Protein AF-A0A369RUJ6-F1 (afdb_monomer)

Radius of gyration: 35.35 Å; Cα contacts (8 Å, |Δi|>4): 398; chains: 1; bounding box: 87×37×102 Å

Nearest PDB structures (foldseek):
  2wno-assembly1_A  TM=9.031E-01  e=2.347E-10  Homo sapiens
  9en2-assembly1_A  TM=8.931E-01  e=3.200E-09  Homo sapiens
  7m0r-assembly1_F  TM=8.899E-01  e=3.309E-07  Mus musculus
  2qqm-assembly1_A  TM=6.186E-01  e=2.301E-08  Homo sapiens
  4lot-assembly1_A  TM=6.108E-01  e=9.612E-07  Homo sapiens

Structure (mmCIF, N/CA/C/O backbone):
data_AF-A0A369RUJ6-F1
#
_entry.id   AF-A0A369RUJ6-F1
#
loop_
_atom_site.group_PDB
_atom_site.id
_atom_site.type_symbol
_atom_site.label_atom_id
_atom_site.label_alt_id
_atom_site.label_comp_id
_atom_site.label_asym_id
_atom_site.label_entity_id
_atom_site.label_seq_id
_atom_site.pdbx_PDB_ins_code
_atom_site.Cartn_x
_atom_site.Cartn_y
_atom_site.Cartn_z
_atom_site.occupancy
_atom_site.B_iso_or_equiv
_atom_site.auth_seq_id
_atom_site.auth_comp_id
_atom_site.auth_asym_id
_atom_site.auth_atom_id
_atom_site.pdbx_PDB_model_num
ATOM 1 N N . MET A 1 1 ? 38.886 -12.230 -31.675 1.00 43.56 1 MET A N 1
ATOM 2 C CA . MET A 1 1 ? 39.402 -12.050 -33.054 1.00 43.56 1 MET A CA 1
ATOM 3 C C . MET A 1 1 ? 38.255 -11.792 -34.044 1.00 43.56 1 MET A C 1
ATOM 5 O O . MET A 1 1 ? 38.038 -12.599 -34.934 1.00 43.56 1 MET A O 1
ATOM 9 N N . THR A 1 2 ? 37.490 -10.699 -33.913 1.00 44.03 2 THR A N 1
ATOM 10 C CA . THR A 1 2 ? 36.297 -10.465 -34.773 1.00 44.03 2 THR A CA 1
ATOM 11 C C . THR A 1 2 ? 35.999 -8.991 -35.085 1.00 44.03 2 THR A C 1
ATOM 13 O O . THR A 1 2 ? 34.892 -8.656 -35.487 1.00 44.03 2 THR A O 1
ATOM 16 N N . THR A 1 3 ? 36.984 -8.098 -34.977 1.00 37.62 3 THR A N 1
ATOM 17 C CA . THR A 1 3 ? 36.860 -6.693 -35.423 1.00 37.62 3 THR A CA 1
ATOM 18 C C . THR A 1 3 ? 37.818 -6.333 -36.563 1.00 37.62 3 THR A C 1
ATOM 20 O O . THR A 1 3 ? 37.558 -5.385 -37.295 1.00 37.62 3 THR A O 1
ATOM 23 N N . LEU A 1 4 ? 38.859 -7.141 -36.807 1.00 33.03 4 LEU A N 1
ATOM 24 C CA . LEU A 1 4 ? 39.827 -6.911 -37.890 1.00 33.03 4 LEU A CA 1
ATOM 25 C C . LEU A 1 4 ? 39.341 -7.397 -39.274 1.00 33.03 4 LEU A C 1
ATOM 27 O O . LEU A 1 4 ? 39.702 -6.813 -40.292 1.00 33.03 4 LEU A O 1
ATOM 31 N N . ASN A 1 5 ? 38.458 -8.404 -39.329 1.00 38.78 5 ASN A N 1
ATOM 32 C CA . ASN A 1 5 ? 37.961 -8.955 -40.602 1.00 38.78 5 ASN A CA 1
ATOM 33 C C . ASN A 1 5 ? 36.877 -8.100 -41.275 1.00 38.78 5 ASN A C 1
ATOM 35 O O . ASN A 1 5 ? 36.688 -8.198 -42.483 1.00 38.78 5 ASN A O 1
ATOM 39 N N . VAL A 1 6 ? 36.185 -7.231 -40.531 1.00 42.22 6 VAL A N 1
ATOM 40 C CA . VAL A 1 6 ? 35.141 -6.363 -41.108 1.00 42.22 6 VAL A CA 1
ATOM 41 C C . VAL A 1 6 ? 35.761 -5.147 -41.800 1.00 42.22 6 VAL A C 1
ATOM 43 O O . VAL A 1 6 ? 35.300 -4.760 -42.869 1.00 42.22 6 VAL A O 1
ATOM 46 N N . ILE A 1 7 ? 36.862 -4.617 -41.256 1.00 41.25 7 ILE A N 1
ATOM 47 C CA . ILE A 1 7 ? 37.598 -3.483 -41.838 1.00 41.25 7 ILE A CA 1
ATOM 48 C C . ILE A 1 7 ? 38.316 -3.908 -43.132 1.00 41.25 7 ILE A C 1
ATOM 50 O O . ILE A 1 7 ? 38.371 -3.145 -44.096 1.00 41.25 7 ILE A O 1
ATOM 54 N N . CYS A 1 8 ? 38.789 -5.157 -43.200 1.00 38.16 8 CYS A N 1
ATOM 55 C CA . CYS A 1 8 ? 39.475 -5.688 -44.378 1.00 38.16 8 CYS A CA 1
ATOM 56 C C . CYS A 1 8 ? 38.532 -5.840 -45.589 1.00 38.16 8 CYS A C 1
ATOM 58 O O . CYS A 1 8 ? 38.883 -5.440 -46.696 1.00 38.16 8 CYS A O 1
ATOM 60 N N . VAL A 1 9 ? 37.291 -6.303 -45.385 1.00 45.78 9 VAL A N 1
ATOM 61 C CA . VAL A 1 9 ? 36.304 -6.443 -46.475 1.00 45.78 9 VAL A CA 1
ATOM 62 C C . VAL A 1 9 ? 35.803 -5.080 -46.965 1.00 45.78 9 VAL A C 1
ATOM 64 O O . VAL A 1 9 ? 35.612 -4.897 -48.168 1.00 45.78 9 VAL A O 1
ATOM 67 N N . THR A 1 10 ? 35.656 -4.090 -46.076 1.00 48.03 10 THR A N 1
ATOM 68 C CA . THR A 1 10 ? 35.306 -2.717 -46.478 1.00 48.03 10 THR A CA 1
ATOM 69 C C . THR A 1 10 ? 36.442 -2.007 -47.218 1.00 48.03 10 THR A C 1
ATOM 71 O O . THR A 1 10 ? 36.167 -1.301 -48.184 1.00 48.03 10 THR A O 1
ATOM 74 N N . CYS A 1 11 ? 37.709 -2.239 -46.851 1.00 42.75 11 CYS A N 1
ATOM 75 C CA . CYS A 1 11 ? 38.861 -1.678 -47.569 1.00 42.75 11 CYS A CA 1
ATOM 76 C C . CYS A 1 11 ? 39.107 -2.355 -48.928 1.00 42.75 11 CYS A C 1
ATOM 78 O O . CYS A 1 11 ? 39.420 -1.668 -49.896 1.00 42.75 11 CYS A O 1
ATOM 80 N N . ILE A 1 12 ? 38.903 -3.673 -49.048 1.00 46.84 12 ILE A N 1
ATOM 81 C CA . ILE A 1 12 ? 39.026 -4.389 -50.332 1.00 46.84 12 ILE A CA 1
ATOM 82 C C . ILE A 1 12 ? 37.934 -3.938 -51.315 1.00 46.84 12 ILE A C 1
ATOM 84 O O . ILE A 1 12 ? 38.210 -3.777 -52.501 1.00 46.84 12 ILE A O 1
ATOM 88 N N . LEU A 1 13 ? 36.719 -3.652 -50.836 1.00 47.06 13 LEU A N 1
ATOM 89 C CA . LEU A 1 13 ? 35.653 -3.086 -51.671 1.00 47.06 13 LEU A CA 1
ATOM 90 C C . LEU A 1 13 ? 35.935 -1.635 -52.096 1.00 47.06 13 LEU A C 1
ATOM 92 O O . LEU A 1 13 ? 35.552 -1.259 -53.198 1.00 47.06 13 LEU A O 1
ATOM 96 N N . LEU A 1 14 ? 36.638 -0.839 -51.284 1.00 45.91 14 LEU A N 1
ATOM 97 C CA . LEU A 1 14 ? 37.046 0.528 -51.642 1.00 45.91 14 LEU A CA 1
ATOM 98 C C . LEU A 1 14 ? 38.175 0.551 -52.692 1.00 45.91 14 LEU A C 1
ATOM 100 O O . LEU A 1 14 ? 38.102 1.330 -53.639 1.00 45.91 14 LEU A O 1
ATOM 104 N N . ILE A 1 15 ? 39.147 -0.367 -52.610 1.00 47.19 15 ILE A N 1
ATOM 105 C CA . ILE A 1 15 ? 40.256 -0.475 -53.583 1.00 47.19 15 ILE A CA 1
ATOM 106 C C . ILE A 1 15 ? 39.770 -0.968 -54.962 1.00 47.19 15 ILE A C 1
ATOM 108 O O . ILE A 1 15 ? 40.318 -0.588 -55.998 1.00 47.19 15 ILE A O 1
ATOM 112 N N . GLN A 1 16 ? 38.707 -1.778 -55.008 1.00 44.59 16 GLN A N 1
ATOM 113 C CA . GLN A 1 16 ? 38.099 -2.213 -56.272 1.00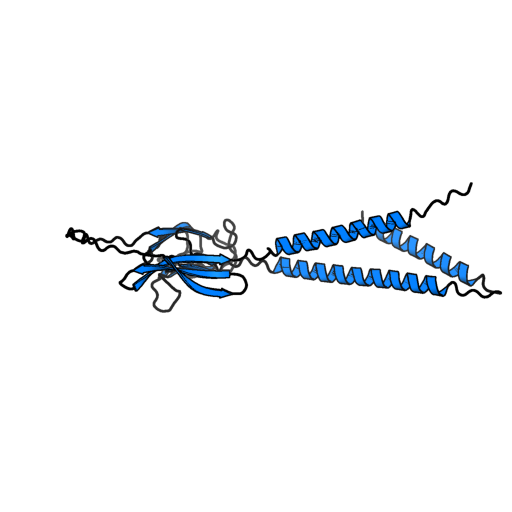 44.59 16 GLN A CA 1
ATOM 114 C C . GLN A 1 16 ? 37.277 -1.097 -56.946 1.00 44.59 16 GLN A C 1
ATOM 116 O O . GLN A 1 16 ? 37.170 -1.075 -58.170 1.00 44.59 16 GLN A O 1
ATOM 121 N N . VAL A 1 17 ? 36.742 -0.137 -56.182 1.00 47.38 17 VAL A N 1
ATOM 122 C CA . VAL A 1 17 ? 35.933 0.978 -56.713 1.00 47.38 17 VAL A CA 1
ATOM 123 C C . VAL A 1 17 ? 36.803 2.079 -57.333 1.00 47.38 17 VAL A C 1
ATOM 125 O O . VAL A 1 17 ? 36.435 2.617 -58.378 1.00 47.38 17 VAL A O 1
ATOM 128 N N . GLU A 1 18 ? 37.989 2.363 -56.786 1.00 44.53 18 GLU A N 1
ATOM 129 C CA . GLU A 1 18 ? 38.919 3.334 -57.390 1.00 44.53 18 GLU A CA 1
ATOM 130 C C . GLU A 1 18 ? 39.475 2.859 -58.740 1.00 44.53 18 GLU A C 1
ATOM 132 O O . GLU A 1 18 ? 39.541 3.641 -59.691 1.00 44.53 18 GLU A O 1
ATOM 137 N N . ARG A 1 19 ? 39.789 1.562 -58.880 1.00 43.78 19 ARG A N 1
ATOM 138 C CA . ARG A 1 19 ? 40.266 1.005 -60.159 1.00 43.78 19 ARG A CA 1
ATOM 139 C C . ARG A 1 19 ? 39.196 1.011 -61.253 1.00 43.78 19 ARG A C 1
ATOM 141 O O . ARG A 1 19 ? 39.540 1.220 -62.413 1.00 43.78 19 ARG A O 1
ATOM 148 N N . MET A 1 20 ? 37.916 0.840 -60.913 1.00 42.47 20 MET A N 1
ATOM 149 C CA . MET A 1 20 ? 36.834 0.891 -61.908 1.00 42.47 20 MET A CA 1
ATOM 150 C C . MET A 1 20 ? 36.496 2.320 -62.357 1.00 42.47 20 MET A C 1
ATOM 152 O O . MET A 1 20 ? 36.133 2.500 -63.514 1.00 42.47 20 MET A O 1
ATOM 156 N N . CYS A 1 21 ? 36.668 3.329 -61.492 1.00 41.09 21 CYS A N 1
ATOM 157 C CA . CYS A 1 21 ? 36.502 4.742 -61.860 1.00 41.09 21 CYS A CA 1
ATOM 158 C C . CYS A 1 21 ? 37.689 5.288 -62.679 1.00 41.09 21 CYS A C 1
ATOM 160 O O . CYS A 1 21 ? 37.493 6.099 -63.585 1.00 41.09 21 CYS A O 1
ATOM 162 N N . TYR A 1 22 ? 38.915 4.831 -62.395 1.00 40.50 22 TYR A N 1
ATOM 163 C CA . TYR A 1 22 ? 40.122 5.279 -63.101 1.00 40.50 22 TYR A CA 1
ATOM 164 C C . TYR A 1 22 ? 40.212 4.726 -64.533 1.00 40.50 22 TYR A C 1
ATOM 166 O O . TYR A 1 22 ? 40.549 5.462 -65.458 1.00 40.50 22 TYR A O 1
ATOM 174 N N . ILE A 1 23 ? 39.827 3.461 -64.749 1.00 41.06 23 ILE A N 1
ATOM 175 C CA . ILE A 1 23 ? 39.827 2.833 -66.086 1.00 41.06 23 ILE A CA 1
ATOM 176 C C . ILE A 1 23 ? 38.767 3.460 -67.015 1.00 41.06 23 ILE A C 1
ATOM 178 O O . ILE A 1 23 ? 38.942 3.472 -68.230 1.00 41.06 23 ILE A O 1
ATOM 182 N N . SER A 1 24 ? 37.700 4.052 -66.471 1.00 42.94 24 SER A N 1
ATOM 183 C CA . SER A 1 24 ? 36.698 4.781 -67.263 1.00 42.94 24 SER A CA 1
ATOM 184 C C . SER A 1 24 ? 37.115 6.196 -67.688 1.00 42.94 24 SER A C 1
ATOM 186 O O . SER A 1 24 ? 36.466 6.766 -68.560 1.00 42.94 24 SER A O 1
ATOM 188 N N . ALA A 1 25 ? 38.177 6.770 -67.109 1.00 43.66 25 ALA A N 1
ATOM 189 C CA . ALA A 1 25 ? 38.631 8.126 -67.437 1.00 43.66 25 ALA A CA 1
ATOM 190 C C . ALA A 1 25 ? 39.638 8.171 -68.604 1.00 43.66 25 ALA A C 1
ATOM 192 O O . ALA A 1 25 ? 39.726 9.182 -69.293 1.00 43.66 25 ALA A O 1
ATOM 193 N N . THR A 1 26 ? 40.375 7.086 -68.864 1.00 44.38 26 THR A N 1
ATOM 194 C CA . THR A 1 26 ? 41.401 7.027 -69.925 1.00 44.38 26 THR A CA 1
ATOM 195 C C . THR A 1 26 ? 40.871 6.593 -71.294 1.00 44.38 26 THR A C 1
ATOM 197 O O . THR A 1 26 ? 41.588 6.707 -72.283 1.00 44.38 26 THR A O 1
ATOM 200 N N . TYR A 1 27 ? 39.610 6.157 -71.391 1.00 38.78 27 TYR A N 1
ATOM 201 C CA . TYR A 1 27 ? 38.975 5.731 -72.647 1.00 38.78 27 TYR A CA 1
ATOM 202 C C . TYR A 1 27 ? 38.020 6.791 -73.225 1.00 38.78 27 TYR A C 1
ATOM 204 O O . TYR A 1 27 ? 36.964 6.470 -73.764 1.00 38.78 27 TYR A O 1
ATOM 212 N N . ILE A 1 28 ? 38.351 8.078 -73.082 1.00 46.91 28 ILE A N 1
ATOM 213 C CA . ILE A 1 28 ? 37.571 9.177 -73.669 1.00 46.91 28 ILE A CA 1
ATOM 214 C C . ILE A 1 28 ? 38.514 10.101 -74.435 1.00 46.91 28 ILE A C 1
ATOM 216 O O . ILE A 1 28 ? 38.901 11.167 -73.967 1.00 46.91 28 ILE A O 1
ATOM 220 N N . GLN A 1 29 ? 38.855 9.687 -75.653 1.00 43.91 29 GLN A N 1
ATOM 221 C CA . GLN A 1 29 ? 39.317 10.611 -76.691 1.00 43.91 29 GLN A CA 1
ATOM 222 C C . GLN A 1 29 ? 38.480 10.551 -77.976 1.00 43.91 29 GLN A C 1
ATOM 224 O O . GLN A 1 29 ? 38.852 11.130 -78.989 1.00 43.91 29 GLN A O 1
ATOM 229 N N . GLY A 1 30 ? 37.291 9.946 -77.937 1.00 43.19 30 GLY A N 1
ATOM 230 C CA . GLY A 1 30 ? 36.340 10.093 -79.035 1.00 43.19 30 GLY A CA 1
ATOM 231 C C . GLY A 1 30 ? 35.055 9.307 -78.827 1.00 43.19 30 GLY A C 1
ATOM 232 O O . GLY A 1 30 ? 35.080 8.084 -78.853 1.00 43.19 30 GLY A O 1
ATOM 233 N N . GLY A 1 31 ? 33.928 10.007 -78.673 1.00 41.03 31 GLY A N 1
ATOM 234 C CA . GLY A 1 31 ? 32.608 9.427 -78.945 1.00 41.03 31 GLY A CA 1
ATOM 235 C C . GLY A 1 31 ? 31.584 9.461 -77.806 1.00 41.03 31 GLY A C 1
ATOM 236 O O . GLY A 1 31 ? 31.643 8.691 -76.856 1.00 41.03 31 GLY A O 1
ATOM 237 N N . LEU A 1 32 ? 30.611 10.352 -77.992 1.00 45.19 32 LEU A N 1
ATOM 238 C CA . LEU A 1 32 ? 29.281 10.513 -77.386 1.00 45.19 32 LEU A CA 1
ATOM 239 C C . LEU A 1 32 ? 28.583 9.230 -76.844 1.00 45.19 32 LEU A C 1
ATOM 241 O O . LEU A 1 32 ? 28.278 8.343 -77.632 1.00 45.19 32 LEU A O 1
ATOM 245 N N . PHE A 1 33 ? 28.181 9.192 -75.557 1.00 40.78 33 PHE A N 1
ATOM 246 C CA . PHE A 1 33 ? 27.053 8.371 -75.046 1.00 40.78 33 PHE A CA 1
ATOM 247 C C . PHE A 1 33 ? 26.437 8.947 -73.739 1.00 40.78 33 PHE A C 1
ATOM 249 O O . PHE A 1 33 ? 27.183 9.347 -72.845 1.00 40.78 33 PHE A O 1
ATOM 256 N N . PRO A 1 34 ? 25.095 8.937 -73.553 1.00 42.75 34 PRO A N 1
ATOM 257 C CA . PRO A 1 34 ? 24.406 9.452 -72.357 1.00 42.75 34 PRO A CA 1
ATOM 258 C C . PRO A 1 34 ? 24.194 8.403 -71.236 1.00 42.75 34 PRO A C 1
ATOM 260 O O . PRO A 1 34 ? 23.288 8.532 -70.417 1.00 42.75 34 PRO A O 1
ATOM 263 N N . SER A 1 35 ? 24.995 7.336 -71.171 1.00 47.62 35 SER A N 1
ATOM 264 C CA . SER A 1 35 ? 24.748 6.166 -70.305 1.00 47.62 35 SER A CA 1
ATOM 265 C C . SER A 1 35 ? 25.406 6.207 -68.912 1.00 47.62 35 SER A C 1
ATOM 267 O O . SER A 1 35 ? 25.105 5.352 -68.078 1.00 47.62 35 SER A O 1
ATOM 269 N N . PHE A 1 36 ? 26.248 7.202 -68.606 1.00 44.22 36 PHE A N 1
ATOM 270 C CA . PHE A 1 36 ? 26.989 7.275 -67.331 1.00 44.22 36 PHE A CA 1
ATOM 271 C C . PHE A 1 36 ? 26.310 8.098 -66.218 1.00 44.22 36 PHE A C 1
ATOM 273 O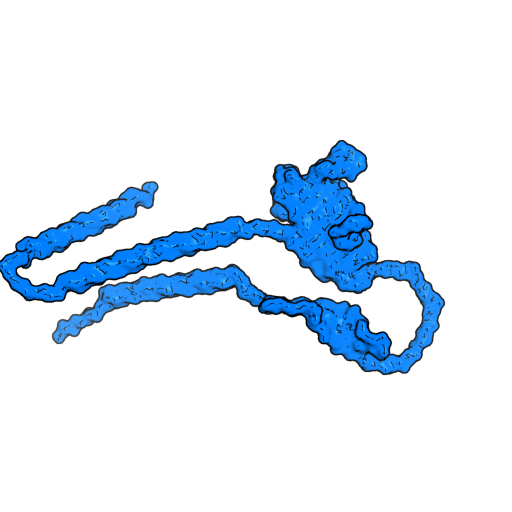 O . PHE A 1 36 ? 26.585 7.880 -65.039 1.00 44.22 36 PHE A O 1
ATOM 280 N N . THR A 1 37 ? 25.360 8.982 -66.534 1.00 48.25 37 THR A N 1
ATOM 281 C CA . THR A 1 37 ? 24.600 9.756 -65.526 1.00 48.25 37 THR A CA 1
ATOM 282 C C . THR A 1 37 ? 23.654 8.883 -64.694 1.00 48.25 37 THR A C 1
ATOM 284 O O . THR A 1 37 ? 23.430 9.153 -63.514 1.00 48.25 37 THR A O 1
ATOM 287 N N . LEU A 1 38 ? 23.163 7.775 -65.259 1.00 45.91 38 LEU A N 1
ATOM 288 C CA . LEU A 1 38 ? 22.311 6.809 -64.559 1.00 45.91 38 LEU A CA 1
ATOM 289 C C . LEU A 1 38 ? 23.070 5.983 -63.507 1.00 45.91 38 LEU A C 1
ATOM 291 O O . LEU A 1 38 ? 22.472 5.601 -62.503 1.00 45.91 38 LEU A O 1
ATOM 295 N N . SER A 1 39 ? 24.371 5.722 -63.683 1.00 56.88 39 SER A N 1
ATOM 296 C CA . SER A 1 39 ? 25.131 4.893 -62.734 1.00 56.88 39 SER A CA 1
ATOM 297 C C . SER A 1 39 ? 25.441 5.651 -61.438 1.00 56.88 39 SER A C 1
ATOM 299 O O . SER A 1 39 ? 25.198 5.132 -60.347 1.00 56.88 39 SER A O 1
ATOM 301 N N . CYS A 1 40 ? 25.873 6.911 -61.540 1.00 44.94 40 CYS A N 1
ATOM 302 C CA . CYS A 1 40 ? 26.194 7.753 -60.388 1.00 44.94 40 CYS A CA 1
ATOM 303 C C . CYS A 1 40 ? 24.935 8.116 -59.580 1.00 44.94 40 CYS A C 1
ATOM 305 O O . CYS A 1 40 ? 24.919 7.998 -58.354 1.00 44.94 40 CYS A O 1
ATOM 307 N N . GLN A 1 41 ? 23.830 8.442 -60.258 1.00 53.88 41 GLN A N 1
ATOM 308 C CA . GLN A 1 41 ? 22.561 8.767 -59.603 1.00 53.88 41 GLN A CA 1
ATOM 309 C C . GLN A 1 41 ? 21.943 7.556 -58.885 1.00 53.88 41 GLN A C 1
ATOM 311 O O . GLN A 1 41 ? 21.391 7.696 -57.793 1.00 53.88 41 GLN A O 1
ATOM 316 N N . VAL A 1 42 ? 22.098 6.343 -59.429 1.00 55.31 42 VAL A N 1
ATOM 317 C CA . VAL A 1 42 ? 21.675 5.103 -58.757 1.00 55.31 42 VAL A CA 1
ATOM 318 C C . VAL A 1 42 ? 22.548 4.801 -57.537 1.00 55.31 42 VAL A C 1
ATOM 320 O O . VAL A 1 42 ? 22.012 4.429 -56.493 1.00 55.31 42 VAL A O 1
ATOM 323 N N . ILE A 1 43 ? 23.865 5.004 -57.613 1.00 58.03 43 ILE A N 1
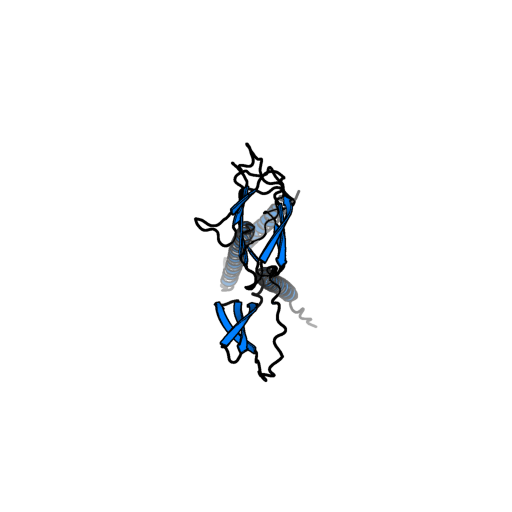ATOM 324 C CA . ILE A 1 43 ? 24.776 4.799 -56.476 1.00 58.03 43 ILE A CA 1
ATOM 325 C C . ILE A 1 43 ? 24.480 5.805 -55.355 1.00 58.03 43 ILE A C 1
ATOM 327 O O . ILE A 1 43 ? 24.333 5.395 -54.205 1.00 58.03 43 ILE A O 1
ATOM 331 N N . ILE A 1 44 ? 24.275 7.087 -55.674 1.00 56.38 44 ILE A N 1
ATOM 332 C CA . ILE A 1 44 ? 23.877 8.119 -54.702 1.00 56.38 44 ILE A CA 1
ATOM 333 C C . ILE A 1 44 ? 22.538 7.755 -54.043 1.00 56.38 44 ILE A C 1
ATOM 335 O O . ILE A 1 44 ? 22.421 7.811 -52.820 1.00 56.38 44 ILE A O 1
ATOM 339 N N . MET A 1 45 ? 21.551 7.278 -54.807 1.00 53.84 45 MET A N 1
ATOM 340 C CA . MET A 1 45 ? 20.265 6.824 -54.257 1.00 53.84 45 MET A CA 1
ATOM 341 C C . MET A 1 45 ? 20.403 5.592 -53.348 1.00 53.84 45 MET A C 1
ATOM 343 O O . MET A 1 45 ? 19.706 5.482 -52.337 1.00 53.84 45 MET A O 1
ATOM 347 N N . LEU A 1 46 ? 21.313 4.664 -53.658 1.00 57.34 46 LEU A N 1
ATOM 348 C CA . LEU A 1 46 ? 21.595 3.493 -52.822 1.00 57.34 46 LEU A CA 1
ATOM 349 C C . LEU A 1 46 ? 22.356 3.860 -51.536 1.00 57.34 46 LEU A C 1
ATOM 351 O O . LEU A 1 46 ? 22.056 3.299 -50.479 1.00 57.34 46 LEU A O 1
ATOM 355 N N . LEU A 1 47 ? 23.271 4.831 -51.601 1.00 58.91 47 LEU A N 1
ATOM 356 C CA . LEU A 1 47 ? 24.011 5.360 -50.452 1.00 58.91 47 LEU A CA 1
ATOM 357 C C . LEU A 1 47 ? 23.104 6.188 -49.524 1.00 58.91 47 LEU A C 1
ATOM 359 O O . LEU A 1 47 ? 23.080 5.941 -48.317 1.00 58.91 47 LEU A O 1
ATOM 363 N N . LEU A 1 48 ? 22.261 7.076 -50.065 1.00 54.81 48 LEU A N 1
ATOM 364 C CA . LEU A 1 48 ? 21.256 7.830 -49.295 1.00 54.81 48 LEU A CA 1
ATOM 365 C C . LEU A 1 48 ? 20.241 6.896 -48.607 1.00 54.81 48 LEU A C 1
ATOM 367 O O . LEU A 1 48 ? 19.846 7.130 -47.462 1.00 54.81 48 LEU A O 1
ATOM 371 N N . LYS A 1 49 ? 19.877 5.782 -49.258 1.00 49.28 49 LYS A N 1
ATOM 372 C CA . LYS A 1 49 ? 19.012 4.725 -48.700 1.00 49.28 49 LYS A CA 1
ATOM 373 C C . LYS A 1 49 ? 19.683 3.888 -47.601 1.00 49.28 49 LYS A C 1
ATOM 375 O O . LYS A 1 49 ? 18.981 3.330 -46.761 1.00 49.28 49 LYS A O 1
ATOM 380 N N . GLN A 1 50 ? 21.011 3.769 -47.590 1.00 51.06 50 GLN A N 1
ATOM 381 C CA . GLN A 1 50 ? 21.777 3.140 -46.501 1.00 51.06 50 GLN A CA 1
ATOM 382 C C . GLN A 1 50 ? 21.898 4.078 -45.287 1.00 51.06 50 GLN A C 1
ATOM 384 O O . GLN A 1 50 ? 21.682 3.656 -44.150 1.00 51.06 50 GLN A O 1
ATOM 389 N N . ILE A 1 51 ? 22.134 5.372 -45.522 1.00 56.69 51 ILE A N 1
ATOM 390 C CA . ILE A 1 51 ? 22.243 6.395 -44.469 1.00 56.69 51 ILE A CA 1
ATOM 391 C C . ILE A 1 51 ? 20.905 6.591 -43.733 1.00 56.69 51 ILE A C 1
ATOM 393 O O . ILE A 1 51 ? 20.889 6.720 -42.506 1.00 56.69 51 ILE A O 1
ATOM 397 N N . SER A 1 52 ? 19.769 6.554 -44.445 1.00 58.00 52 SER A N 1
ATOM 398 C CA . SER A 1 52 ? 18.440 6.648 -43.819 1.00 58.00 52 SER A CA 1
ATOM 399 C C . SER A 1 52 ? 18.128 5.447 -42.921 1.00 58.00 52 SER A C 1
ATOM 401 O O . SER A 1 52 ? 17.573 5.618 -41.836 1.00 58.00 52 SER A O 1
ATOM 403 N N . LYS A 1 53 ? 18.560 4.240 -43.309 1.00 56.09 53 LYS A N 1
ATOM 404 C CA . LYS A 1 53 ? 18.411 3.026 -42.495 1.00 56.09 53 LYS A CA 1
ATOM 405 C C . LYS A 1 53 ? 19.222 3.086 -41.198 1.00 56.09 53 LYS A C 1
ATOM 407 O O . LYS A 1 53 ? 18.684 2.711 -40.161 1.00 56.09 53 LYS A O 1
ATOM 412 N N . MET A 1 54 ? 20.458 3.600 -41.216 1.00 58.38 54 MET A N 1
ATOM 413 C CA . MET A 1 54 ? 21.267 3.739 -39.991 1.00 58.38 54 MET A CA 1
ATOM 414 C C . MET A 1 54 ? 20.652 4.713 -38.977 1.00 58.38 54 MET A C 1
ATOM 416 O O . MET A 1 54 ? 20.619 4.413 -37.784 1.00 58.38 54 MET A O 1
ATOM 420 N N . LYS A 1 55 ? 20.107 5.850 -39.437 1.00 65.94 55 LYS A N 1
ATOM 421 C CA . LYS A 1 55 ? 19.419 6.818 -38.563 1.00 65.94 55 LYS A CA 1
ATOM 422 C C . LYS A 1 55 ? 18.146 6.230 -37.946 1.00 65.94 55 LYS A C 1
ATOM 424 O O . LYS A 1 55 ? 17.906 6.430 -36.760 1.00 65.94 55 LYS A O 1
ATOM 429 N N . VAL A 1 56 ? 17.365 5.466 -38.716 1.00 63.62 56 VAL A N 1
ATOM 430 C CA . VAL A 1 56 ? 16.156 4.783 -38.217 1.00 63.62 56 VAL A CA 1
ATOM 431 C C . VAL A 1 56 ? 16.513 3.709 -37.188 1.00 63.62 56 VAL A C 1
ATOM 433 O O . VAL A 1 56 ? 15.891 3.665 -36.131 1.00 63.62 56 VAL A O 1
ATOM 436 N N . VAL A 1 57 ? 17.544 2.894 -37.435 1.00 67.75 57 VAL A N 1
ATOM 437 C CA . VAL A 1 57 ? 18.003 1.88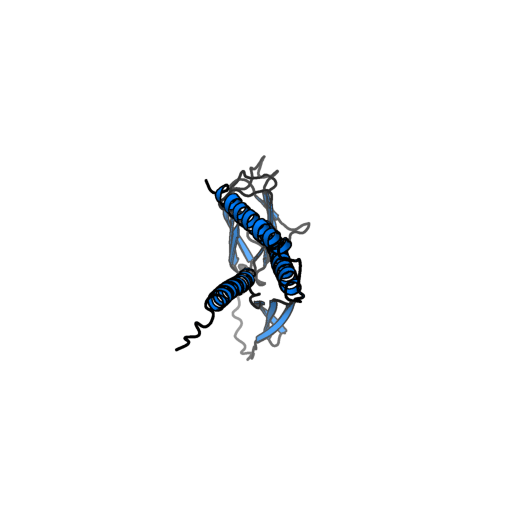5 -36.465 1.00 67.75 57 VAL A CA 1
ATOM 438 C C . VAL A 1 57 ? 18.447 2.549 -35.162 1.00 67.75 57 VAL A C 1
ATOM 440 O O . VAL A 1 57 ? 17.978 2.140 -34.105 1.00 67.75 57 VAL A O 1
ATOM 443 N N . LEU A 1 58 ? 19.246 3.620 -35.213 1.00 75.31 58 LEU A N 1
ATOM 444 C CA . LEU A 1 58 ? 19.669 4.356 -34.017 1.00 75.31 58 LEU A CA 1
ATOM 445 C C . LEU A 1 58 ? 18.482 4.972 -33.257 1.00 75.31 58 LEU A C 1
ATOM 447 O O . LEU A 1 58 ? 18.395 4.817 -32.043 1.00 75.31 58 LEU A O 1
ATOM 451 N N . LEU A 1 59 ? 17.539 5.612 -33.954 1.00 71.69 59 LEU A N 1
ATOM 452 C CA . LEU A 1 59 ? 16.335 6.188 -33.340 1.00 71.69 59 LEU A CA 1
ATOM 453 C C . LEU A 1 59 ? 15.449 5.115 -32.694 1.00 71.69 59 LEU A C 1
ATOM 455 O O . LEU A 1 59 ? 14.961 5.315 -31.584 1.00 71.69 59 LEU A O 1
ATOM 459 N N . THR A 1 60 ? 15.283 3.957 -33.339 1.00 65.12 60 THR A N 1
ATOM 460 C CA . THR A 1 60 ? 14.551 2.829 -32.745 1.00 65.12 60 THR A CA 1
ATOM 461 C C . THR A 1 60 ? 15.291 2.247 -31.543 1.00 65.12 60 THR A C 1
ATOM 463 O O . THR A 1 60 ? 14.656 1.993 -30.527 1.00 65.12 60 THR A O 1
ATOM 466 N N . LEU A 1 61 ? 16.622 2.114 -31.592 1.00 69.69 61 LEU A N 1
ATOM 467 C CA . LEU A 1 61 ? 17.424 1.644 -30.460 1.00 69.69 61 LEU A CA 1
ATOM 468 C C . LEU A 1 61 ? 17.306 2.594 -29.262 1.00 69.69 61 LEU A C 1
ATOM 470 O O . LEU A 1 61 ? 17.078 2.141 -28.147 1.00 69.69 61 LEU A O 1
ATOM 474 N N . LEU A 1 62 ? 17.396 3.907 -29.492 1.00 73.38 62 LEU A N 1
ATOM 475 C CA . LEU A 1 62 ? 17.227 4.933 -28.459 1.00 73.38 62 LEU A CA 1
ATOM 476 C C . LEU A 1 62 ? 15.800 4.932 -27.886 1.00 73.38 62 LEU A C 1
ATOM 478 O O . LEU A 1 62 ? 15.623 5.083 -26.676 1.00 73.38 62 LEU A O 1
ATOM 482 N N . PHE A 1 63 ? 14.784 4.689 -28.718 1.00 71.19 63 PHE A N 1
ATOM 483 C CA . PHE A 1 63 ? 13.396 4.503 -28.284 1.00 71.19 63 PHE A CA 1
ATOM 484 C C . PHE A 1 63 ? 13.213 3.232 -27.429 1.00 71.19 63 PHE A C 1
ATOM 486 O O . PHE A 1 63 ? 12.572 3.265 -26.383 1.00 71.19 63 PHE A O 1
ATOM 493 N N . PHE A 1 64 ? 13.836 2.112 -27.803 1.00 63.88 64 PHE A N 1
ATOM 494 C CA . PHE A 1 64 ? 13.805 0.884 -27.001 1.00 63.88 64 PHE A CA 1
ATOM 495 C C . PHE A 1 64 ? 14.598 1.016 -25.693 1.00 63.88 64 PHE A C 1
ATOM 497 O O . PHE A 1 64 ? 14.139 0.533 -24.659 1.00 63.88 64 PHE A O 1
ATOM 504 N N . ILE A 1 65 ? 15.741 1.710 -25.701 1.00 65.00 65 ILE A N 1
ATOM 505 C CA . ILE A 1 65 ? 16.541 1.999 -24.501 1.00 65.00 65 ILE A CA 1
ATOM 506 C C . ILE A 1 65 ? 15.756 2.896 -23.534 1.00 65.00 65 ILE A C 1
ATOM 508 O O . ILE A 1 65 ? 15.746 2.628 -22.337 1.00 65.00 65 ILE A O 1
ATOM 512 N N . THR A 1 66 ? 15.043 3.911 -24.030 1.00 61.97 66 THR A N 1
ATOM 513 C CA . THR A 1 66 ? 14.189 4.779 -23.192 1.00 61.97 66 THR A CA 1
ATOM 514 C C . THR A 1 66 ? 12.963 4.050 -22.628 1.00 61.97 66 THR A C 1
ATOM 516 O O . THR A 1 66 ? 12.571 4.293 -21.487 1.00 61.97 66 THR A O 1
ATOM 519 N N . ILE A 1 67 ? 12.377 3.097 -23.357 1.00 62.16 67 ILE A N 1
ATOM 520 C CA . ILE A 1 67 ? 11.306 2.237 -22.820 1.00 62.16 67 ILE A CA 1
ATOM 521 C C . ILE A 1 67 ? 11.850 1.248 -21.775 1.00 62.16 67 ILE A C 1
ATOM 523 O O . ILE A 1 67 ? 11.221 1.030 -20.742 1.00 62.16 67 ILE A O 1
ATOM 527 N N . ALA A 1 68 ? 13.031 0.668 -21.998 1.00 58.19 68 ALA A N 1
ATOM 528 C CA . ALA A 1 68 ? 13.643 -0.270 -21.057 1.00 58.19 68 ALA A CA 1
ATOM 529 C C . ALA A 1 68 ? 14.040 0.395 -19.726 1.00 58.19 68 ALA A C 1
ATOM 531 O O . ALA A 1 68 ? 13.915 -0.225 -18.670 1.00 58.19 68 ALA A O 1
ATOM 532 N N . THR A 1 69 ? 14.463 1.662 -19.745 1.00 53.47 69 THR A N 1
ATOM 533 C CA . THR A 1 69 ? 14.834 2.409 -18.529 1.00 53.47 69 THR A CA 1
ATOM 534 C C . THR A 1 69 ? 13.638 2.966 -17.752 1.00 53.47 69 THR A C 1
ATOM 536 O O . THR A 1 69 ? 13.802 3.366 -16.602 1.00 53.47 69 THR A O 1
ATOM 539 N N . THR A 1 70 ? 12.427 2.959 -18.321 1.00 48.41 70 THR A N 1
ATOM 540 C CA . THR A 1 70 ? 11.215 3.509 -17.680 1.00 48.41 70 THR A CA 1
ATOM 541 C C . THR A 1 70 ? 10.368 2.475 -16.937 1.00 48.41 70 THR A C 1
ATOM 543 O O . THR A 1 70 ? 9.344 2.827 -16.347 1.00 48.41 70 THR A O 1
ATOM 546 N N . VAL A 1 71 ? 10.811 1.214 -16.848 1.00 48.94 71 VAL A N 1
ATOM 547 C CA . VAL A 1 71 ? 10.164 0.194 -16.002 1.00 48.94 71 VAL A CA 1
ATOM 548 C C . VAL A 1 71 ? 10.603 0.359 -14.540 1.00 48.94 71 VAL A C 1
ATOM 550 O O . VAL A 1 71 ? 11.169 -0.534 -13.912 1.00 48.94 71 VAL A O 1
ATOM 553 N N . GLN A 1 72 ? 10.334 1.528 -13.963 1.00 48.06 72 GLN A N 1
ATOM 554 C CA . GLN A 1 72 ? 10.316 1.681 -12.514 1.00 48.06 72 GLN A CA 1
ATOM 555 C C . GLN A 1 72 ? 9.129 0.854 -12.007 1.00 48.06 72 GLN A C 1
ATOM 557 O O . GLN A 1 72 ? 7.988 1.102 -12.403 1.00 48.06 72 GLN A O 1
ATOM 562 N N . ALA A 1 73 ? 9.371 -0.132 -11.139 1.00 55.88 73 ALA A N 1
ATOM 563 C CA . ALA A 1 73 ? 8.303 -0.871 -10.472 1.00 55.88 73 ALA A CA 1
ATOM 564 C C . ALA A 1 73 ? 7.452 0.104 -9.637 1.00 55.88 73 ALA A C 1
ATOM 566 O O . ALA A 1 73 ? 7.766 0.400 -8.484 1.00 55.88 73 ALA A O 1
ATOM 567 N N . SER A 1 74 ? 6.393 0.648 -10.238 1.00 68.69 74 SER A N 1
ATOM 568 C CA . SER A 1 74 ? 5.421 1.481 -9.542 1.00 68.69 74 SER A CA 1
ATOM 569 C C . SER A 1 74 ? 4.723 0.611 -8.504 1.00 68.69 74 SER A C 1
ATOM 571 O O . SER A 1 74 ? 4.009 -0.332 -8.835 1.00 68.69 74 SER A O 1
ATOM 573 N N . CYS A 1 75 ? 4.963 0.902 -7.230 1.00 83.88 75 CYS A N 1
ATOM 574 C CA . CYS A 1 75 ? 4.361 0.189 -6.106 1.00 83.88 75 CYS A CA 1
ATOM 575 C C . CYS A 1 75 ? 3.085 0.861 -5.585 1.00 83.88 75 CYS A C 1
ATOM 577 O O . CYS A 1 75 ? 2.549 0.461 -4.552 1.00 83.88 75 CYS A O 1
ATOM 579 N N . ASN A 1 76 ? 2.596 1.878 -6.298 1.00 92.06 76 ASN A N 1
ATOM 580 C CA . ASN A 1 76 ? 1.322 2.512 -6.008 1.00 92.06 76 ASN A CA 1
ATOM 581 C C . ASN A 1 76 ? 0.205 1.681 -6.636 1.00 92.06 76 ASN A C 1
ATOM 583 O O . ASN A 1 76 ? -0.017 1.744 -7.844 1.00 92.06 76 ASN A O 1
ATOM 587 N N . ILE A 1 77 ? -0.491 0.891 -5.821 1.00 90.56 77 ILE A N 1
ATOM 588 C CA . ILE A 1 77 ? -1.524 -0.031 -6.294 1.00 90.56 77 ILE A CA 1
ATOM 589 C C . ILE A 1 77 ? -2.849 0.182 -5.567 1.00 90.56 77 ILE A C 1
ATOM 591 O O . ILE A 1 77 ? -2.902 0.508 -4.379 1.00 90.56 77 ILE A O 1
ATOM 595 N N . THR A 1 78 ? -3.941 -0.034 -6.300 1.00 93.38 78 THR A N 1
ATOM 596 C CA . THR A 1 78 ? -5.300 -0.027 -5.753 1.00 93.38 78 THR A CA 1
ATOM 597 C C . THR A 1 78 ? -5.893 -1.427 -5.848 1.00 93.38 78 THR A C 1
ATOM 599 O O . THR A 1 78 ? -6.000 -1.995 -6.932 1.00 93.38 78 THR A O 1
ATOM 602 N N . LEU A 1 79 ? -6.286 -1.978 -4.707 1.00 93.12 79 LEU A N 1
ATOM 603 C CA . LEU A 1 79 ? -6.808 -3.327 -4.540 1.00 93.12 79 LEU A CA 1
ATOM 604 C C . LEU A 1 79 ? -8.305 -3.239 -4.240 1.00 93.12 79 LEU A C 1
ATOM 606 O O . LEU A 1 79 ? -8.705 -2.584 -3.280 1.00 93.12 79 LEU A O 1
ATOM 610 N N . THR A 1 80 ? -9.139 -3.865 -5.073 1.00 93.19 80 THR A N 1
ATOM 611 C CA . THR A 1 80 ? -10.610 -3.760 -4.955 1.00 93.19 80 THR A CA 1
ATOM 612 C C . THR A 1 80 ? -11.332 -5.076 -4.681 1.00 93.19 80 THR A C 1
ATOM 614 O O . THR A 1 80 ? -12.519 -5.090 -4.353 1.00 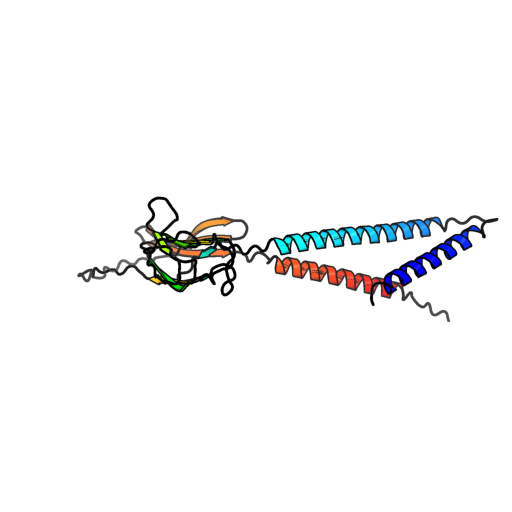93.19 80 THR A O 1
ATOM 617 N N . SER A 1 81 ? -10.610 -6.191 -4.776 1.00 89.38 81 SER A N 1
ATOM 618 C CA . SER A 1 81 ? -11.114 -7.527 -4.468 1.00 89.38 81 SER A CA 1
ATOM 619 C C . SER A 1 81 ? -11.328 -7.712 -2.963 1.00 89.38 81 SER A C 1
ATOM 621 O O . SER A 1 81 ? -10.632 -7.097 -2.158 1.00 89.38 81 SER A O 1
ATOM 623 N N . ARG A 1 82 ? -12.258 -8.597 -2.574 1.00 89.00 82 ARG A N 1
ATOM 624 C CA . ARG A 1 82 ? -12.537 -8.963 -1.165 1.00 89.00 82 ARG A CA 1
ATOM 625 C C . ARG A 1 82 ? -11.379 -9.680 -0.462 1.00 89.00 82 ARG A C 1
ATOM 627 O O . ARG A 1 82 ? -11.353 -9.775 0.756 1.00 89.00 82 ARG A O 1
ATOM 634 N N . SER A 1 83 ? -10.422 -10.178 -1.222 1.00 94.69 83 SER A N 1
ATOM 635 C CA . SER A 1 83 ? -9.161 -10.693 -0.714 1.00 94.69 83 SER A CA 1
ATOM 636 C C . SER A 1 83 ? -8.067 -10.419 -1.731 1.00 94.69 83 SER A C 1
ATOM 638 O O . SER A 1 83 ? -8.341 -10.171 -2.911 1.00 94.69 83 SER A O 1
ATOM 640 N N . GLY A 1 84 ? -6.824 -10.436 -1.274 1.00 94.50 84 GLY A N 1
ATOM 641 C CA . GLY A 1 84 ? -5.677 -10.228 -2.139 1.00 94.50 84 GLY A CA 1
ATOM 642 C C . GLY A 1 84 ? -4.374 -10.164 -1.366 1.00 94.50 84 GLY A C 1
ATOM 643 O O . GLY A 1 84 ? -4.327 -10.350 -0.152 1.00 94.50 84 GLY A O 1
ATOM 644 N N . SER A 1 85 ? -3.298 -9.886 -2.093 1.00 96.50 85 SER A N 1
ATOM 645 C CA . SER A 1 85 ? -1.959 -9.781 -1.523 1.00 96.50 85 SER A CA 1
ATOM 646 C C . SER A 1 85 ? -1.169 -8.672 -2.198 1.00 96.50 85 SER A C 1
ATOM 648 O O . SER A 1 85 ? -1.450 -8.304 -3.341 1.00 96.50 85 SER A O 1
ATOM 650 N N . PHE A 1 86 ? -0.183 -8.141 -1.490 1.00 95.81 86 PHE A N 1
ATOM 651 C CA . PHE A 1 86 ? 0.764 -7.170 -2.017 1.00 95.81 86 PHE A CA 1
ATOM 652 C C . PHE A 1 86 ? 2.090 -7.260 -1.269 1.00 95.81 86 PHE A C 1
ATOM 654 O O . PHE A 1 86 ? 2.174 -7.781 -0.157 1.00 95.81 86 PHE A O 1
ATOM 661 N N . LYS A 1 87 ? 3.148 -6.763 -1.904 1.00 95.06 87 LYS A N 1
ATOM 662 C CA . LYS A 1 87 ? 4.517 -6.915 -1.419 1.00 95.06 87 LYS A CA 1
ATOM 663 C C . LYS A 1 87 ? 5.336 -5.668 -1.662 1.00 95.06 87 LYS A C 1
ATOM 665 O O . LYS A 1 87 ? 5.037 -4.908 -2.582 1.00 95.06 87 LYS A O 1
ATOM 670 N N . SER A 1 88 ? 6.370 -5.485 -0.850 1.00 93.69 88 SER A N 1
ATOM 671 C CA . SER A 1 88 ? 7.361 -4.440 -1.088 1.00 93.69 88 SER A CA 1
ATOM 672 C C . SER A 1 88 ? 8.056 -4.645 -2.445 1.00 93.69 88 SER A C 1
ATOM 674 O O . SER A 1 88 ? 8.178 -5.785 -2.908 1.00 93.69 88 SER A O 1
ATOM 676 N N . PRO A 1 89 ? 8.541 -3.567 -3.089 1.00 91.00 89 PRO A N 1
ATOM 677 C CA . PRO A 1 89 ? 9.329 -3.674 -4.314 1.00 91.00 89 PRO A CA 1
ATOM 678 C C . PRO A 1 89 ? 10.476 -4.673 -4.166 1.00 91.00 89 PRO A C 1
ATOM 680 O O . PRO A 1 89 ? 11.115 -4.717 -3.117 1.00 91.00 89 PRO A O 1
ATOM 683 N N . TYR A 1 90 ? 10.728 -5.448 -5.222 1.00 88.19 90 TYR A N 1
ATOM 684 C CA . TYR A 1 90 ? 11.796 -6.455 -5.304 1.00 88.19 90 TYR A CA 1
ATOM 685 C C . TYR A 1 90 ? 11.675 -7.659 -4.354 1.00 88.19 90 TYR A C 1
ATOM 687 O O . TYR A 1 90 ? 12.478 -8.580 -4.461 1.00 88.19 90 TYR A O 1
ATOM 695 N N . TYR A 1 91 ? 10.647 -7.736 -3.499 1.00 89.81 91 TYR A N 1
ATOM 696 C CA . TYR A 1 91 ? 10.448 -8.874 -2.595 1.00 89.81 91 TYR A CA 1
ATOM 697 C C . TYR A 1 91 ? 10.464 -10.229 -3.348 1.00 89.81 91 TYR A C 1
ATOM 699 O O . TYR A 1 91 ? 9.719 -10.375 -4.333 1.00 89.81 91 TYR A O 1
ATOM 707 N N . PRO A 1 92 ? 11.239 -11.239 -2.885 1.00 91.00 92 PRO A N 1
ATOM 708 C CA . PRO A 1 92 ? 11.869 -11.345 -1.555 1.00 91.00 92 PRO A CA 1
ATOM 709 C C . PRO A 1 92 ? 13.272 -10.724 -1.427 1.00 91.00 92 PRO A C 1
ATOM 711 O O . PRO A 1 92 ? 13.892 -10.834 -0.369 1.00 91.00 92 PRO A O 1
ATOM 714 N N . GLN A 1 93 ? 13.790 -10.096 -2.484 1.00 89.81 93 GLN A N 1
ATOM 715 C CA . GLN A 1 93 ? 15.046 -9.348 -2.432 1.00 89.81 93 GLN A CA 1
ATOM 716 C C . GLN A 1 93 ? 14.870 -8.053 -1.629 1.00 89.81 93 GLN A C 1
ATOM 718 O O . GLN A 1 93 ? 13.755 -7.591 -1.379 1.00 89.81 93 GLN A O 1
ATOM 723 N N . MET A 1 94 ? 15.994 -7.461 -1.223 1.00 90.31 94 MET A N 1
ATOM 724 C CA . MET A 1 94 ? 15.992 -6.234 -0.433 1.00 90.31 94 MET A CA 1
ATOM 725 C C . MET A 1 94 ? 15.398 -5.062 -1.217 1.00 90.31 94 MET A C 1
ATOM 727 O O . MET A 1 94 ? 15.726 -4.850 -2.386 1.00 90.31 94 MET A O 1
ATOM 731 N N . TYR A 1 95 ? 14.563 -4.261 -0.556 1.00 88.44 95 TYR A N 1
ATOM 732 C CA . TYR A 1 95 ? 13.995 -3.069 -1.178 1.00 88.44 95 TYR A CA 1
ATOM 733 C C . TYR A 1 95 ? 15.032 -1.934 -1.283 1.00 88.44 95 TYR A C 1
ATOM 735 O O . TYR A 1 95 ? 15.914 -1.762 -0.434 1.00 88.44 95 TYR A O 1
ATOM 743 N N . ASN A 1 96 ? 14.905 -1.120 -2.333 1.00 89.19 96 ASN A N 1
ATOM 744 C CA . ASN A 1 96 ? 15.612 0.159 -2.464 1.00 89.19 96 ASN A CA 1
ATOM 745 C C . ASN A 1 96 ? 14.812 1.285 -1.792 1.00 89.19 96 ASN A C 1
ATOM 747 O O . ASN A 1 96 ? 13.684 1.066 -1.347 1.00 89.19 96 ASN A O 1
ATOM 751 N N . ARG A 1 97 ? 15.372 2.504 -1.774 1.00 89.69 97 ARG A N 1
ATOM 752 C CA . ARG A 1 97 ? 14.619 3.696 -1.364 1.00 89.69 97 ARG A CA 1
ATOM 753 C C . ARG A 1 97 ? 13.313 3.784 -2.149 1.00 89.69 97 ARG A C 1
ATOM 755 O O . ARG A 1 97 ? 13.337 3.779 -3.379 1.00 89.69 97 ARG A O 1
ATOM 762 N N . THR A 1 98 ? 12.190 3.826 -1.445 1.00 89.38 98 THR A N 1
ATOM 763 C CA . THR A 1 98 ? 10.870 3.758 -2.067 1.00 89.38 98 THR A CA 1
ATOM 764 C C . THR A 1 98 ? 9.806 4.409 -1.199 1.00 89.38 98 THR A C 1
ATOM 766 O O . THR A 1 98 ? 9.902 4.417 0.027 1.00 89.38 98 THR A O 1
ATOM 769 N N . TYR A 1 99 ? 8.760 4.916 -1.846 1.00 92.56 99 TYR A N 1
ATOM 770 C CA . TYR A 1 99 ? 7.591 5.472 -1.183 1.00 92.56 99 TYR A CA 1
ATOM 771 C C . TYR A 1 99 ? 6.328 4.942 -1.862 1.00 92.56 99 TYR A C 1
ATOM 773 O O . TYR A 1 99 ? 5.951 5.402 -2.938 1.00 92.56 99 TYR A O 1
ATOM 781 N N . CYS A 1 100 ? 5.715 3.923 -1.262 1.00 93.81 100 CYS A N 1
ATOM 782 C CA . CYS A 1 100 ? 4.641 3.149 -1.884 1.00 93.81 100 CYS A CA 1
ATOM 783 C C . CYS A 1 100 ? 3.300 3.358 -1.194 1.00 93.81 100 CYS A C 1
ATOM 785 O O . CYS A 1 100 ? 3.224 3.377 0.036 1.00 93.81 100 CYS A O 1
ATOM 787 N N . TYR A 1 101 ? 2.237 3.393 -1.993 1.00 95.38 101 TYR A N 1
ATOM 788 C CA . TYR A 1 101 ? 0.853 3.443 -1.541 1.00 95.38 101 TYR A CA 1
ATOM 789 C C . TYR A 1 101 ? 0.072 2.205 -1.969 1.00 95.38 101 TYR A C 1
ATOM 791 O O . TYR A 1 101 ? -0.130 1.955 -3.153 1.00 95.38 101 TYR A O 1
ATOM 799 N N . TYR A 1 102 ? -0.484 1.495 -0.997 1.00 96.62 102 TYR A N 1
ATOM 800 C CA . TYR A 1 102 ? -1.396 0.383 -1.224 1.00 96.62 102 TYR A CA 1
ATOM 801 C C . TYR A 1 102 ? -2.778 0.798 -0.720 1.00 96.62 102 TYR A C 1
ATOM 803 O O . TYR A 1 102 ? -3.001 0.931 0.485 1.00 96.62 102 TYR A O 1
ATOM 811 N N . SER A 1 103 ? -3.700 1.058 -1.644 1.00 96.06 103 SER A N 1
ATOM 812 C CA . SER A 1 103 ? -5.067 1.488 -1.331 1.00 96.06 103 SER A CA 1
ATOM 813 C C . SER A 1 103 ? -6.027 0.320 -1.486 1.00 96.06 103 SER A C 1
ATOM 815 O O . SER A 1 103 ? -6.237 -0.160 -2.595 1.00 96.06 103 SER A O 1
ATOM 817 N N . ILE A 1 104 ? -6.634 -0.133 -0.394 1.00 97.31 104 ILE A N 1
ATOM 818 C CA . ILE A 1 104 ? -7.588 -1.242 -0.399 1.00 97.31 104 ILE A CA 1
ATOM 819 C C . ILE A 1 104 ? -8.998 -0.664 -0.277 1.00 97.31 104 ILE A C 1
ATOM 821 O O . ILE A 1 104 ? -9.323 0.009 0.705 1.00 97.31 104 ILE A O 1
ATOM 825 N N . PHE A 1 105 ? -9.830 -0.909 -1.287 1.00 93.88 105 PHE A N 1
ATOM 826 C CA . PHE A 1 105 ? -11.216 -0.457 -1.345 1.00 93.88 105 PHE A CA 1
ATOM 827 C C . PHE A 1 105 ? -12.153 -1.594 -1.735 1.00 93.88 105 PHE A C 1
ATOM 829 O O . PHE A 1 105 ? -12.272 -1.939 -2.907 1.00 93.88 105 PHE A O 1
ATOM 836 N N . VAL A 1 106 ? -12.868 -2.130 -0.756 1.00 91.00 106 VAL A N 1
ATOM 837 C CA . VAL A 1 106 ? -13.802 -3.245 -0.955 1.00 91.00 106 VAL A CA 1
ATOM 838 C C . VAL A 1 106 ? -15.253 -2.737 -0.967 1.00 91.00 106 VAL A C 1
ATOM 840 O O . VAL A 1 106 ? -15.498 -1.568 -0.646 1.00 91.00 106 VAL A O 1
ATOM 843 N N . PRO A 1 107 ? -16.244 -3.556 -1.366 1.00 87.81 107 PRO A N 1
ATOM 844 C CA . PRO A 1 107 ? -17.651 -3.166 -1.291 1.00 87.81 107 PRO A CA 1
ATOM 845 C C . PRO A 1 107 ? -18.067 -2.700 0.113 1.00 87.81 107 PRO A C 1
ATOM 847 O O . PRO A 1 107 ? -17.485 -3.114 1.116 1.00 87.81 107 PRO A O 1
ATOM 850 N N . SER A 1 108 ? -19.069 -1.821 0.179 1.00 86.00 108 SER A N 1
ATOM 851 C CA . SER A 1 108 ? -19.595 -1.327 1.458 1.00 86.00 108 SER A CA 1
ATOM 852 C C . SER A 1 108 ? -20.138 -2.472 2.319 1.00 86.00 108 SER A C 1
ATOM 854 O O . SER A 1 108 ? -20.572 -3.494 1.789 1.00 86.00 108 SER A O 1
ATOM 856 N N . GLY A 1 109 ? -20.109 -2.297 3.640 1.00 82.75 109 GLY A N 1
ATOM 857 C CA . GLY A 1 109 ? -20.567 -3.307 4.599 1.00 82.75 109 GLY A CA 1
ATOM 858 C C . GLY A 1 109 ? -19.547 -4.401 4.920 1.00 82.75 109 GLY A C 1
ATOM 859 O O . GLY A 1 109 ? -19.863 -5.286 5.701 1.00 82.75 109 GLY A O 1
ATOM 860 N N . TYR A 1 110 ? -18.332 -4.341 4.367 1.00 87.50 110 TYR A N 1
ATOM 861 C CA . TYR A 1 110 ? -17.229 -5.233 4.728 1.00 87.50 110 TYR A CA 1
ATOM 862 C C . TYR A 1 110 ? -16.161 -4.512 5.555 1.00 87.50 110 TYR A C 1
ATOM 864 O O . TYR A 1 110 ? -15.873 -3.332 5.349 1.00 87.50 110 TYR A O 1
ATOM 872 N N . ILE A 1 111 ? -15.532 -5.270 6.446 1.00 93.06 111 ILE A N 1
ATOM 873 C CA . ILE A 1 111 ? -14.325 -4.920 7.193 1.00 93.06 111 ILE A CA 1
ATOM 874 C C . ILE A 1 111 ? -13.136 -5.625 6.540 1.00 93.06 111 ILE A C 1
ATOM 876 O O . ILE A 1 111 ? -13.260 -6.764 6.100 1.00 93.06 111 ILE A O 1
ATOM 880 N N . ILE A 1 112 ? -11.988 -4.955 6.471 1.00 97.12 112 ILE A N 1
ATOM 881 C CA . ILE A 1 112 ? -10.742 -5.472 5.898 1.00 97.12 112 ILE A CA 1
ATOM 882 C C . ILE A 1 112 ? -9.842 -5.949 7.039 1.00 97.12 112 ILE A C 1
ATOM 884 O O . ILE A 1 112 ? -9.522 -5.175 7.944 1.00 97.12 112 ILE A O 1
ATOM 888 N N . ARG A 1 113 ? -9.385 -7.199 6.964 1.00 97.12 113 ARG A N 1
ATOM 889 C CA . ARG A 1 113 ? -8.375 -7.780 7.851 1.00 97.12 113 ARG A CA 1
ATOM 890 C C . ARG A 1 113 ? -7.062 -7.898 7.095 1.00 97.12 113 ARG A C 1
ATOM 892 O O . ARG A 1 113 ? -6.975 -8.601 6.097 1.00 97.12 113 ARG A O 1
ATOM 899 N N . LEU A 1 114 ? -6.041 -7.196 7.566 1.00 97.81 114 LEU A N 1
ATOM 900 C CA . LEU A 1 114 ? -4.692 -7.214 7.017 1.00 97.81 114 LEU A CA 1
ATOM 901 C C . LEU A 1 114 ? -3.779 -8.035 7.926 1.00 97.81 114 LEU A C 1
ATOM 903 O O . LEU A 1 114 ? -3.698 -7.777 9.130 1.00 97.81 114 LEU A O 1
ATOM 907 N N . HIS A 1 115 ? -3.045 -8.970 7.337 1.00 96.06 115 HIS A N 1
ATOM 908 C CA . HIS A 1 115 ? -2.050 -9.783 8.018 1.00 96.06 115 HIS A CA 1
ATOM 909 C C . HIS A 1 115 ? -0.746 -9.857 7.211 1.00 96.06 115 HIS A C 1
ATOM 911 O O . HIS A 1 115 ? -0.722 -9.724 5.987 1.00 96.06 115 HIS A O 1
ATOM 917 N N . TRP A 1 116 ? 0.367 -10.048 7.917 1.00 96.50 116 TRP A N 1
ATOM 918 C CA . TRP A 1 116 ? 1.708 -10.073 7.331 1.00 96.50 116 TRP A CA 1
ATOM 919 C C . TRP A 1 116 ? 2.232 -11.504 7.333 1.00 96.50 116 TRP A C 1
ATOM 921 O O . TRP A 1 116 ? 2.453 -12.064 8.406 1.00 96.50 116 TRP A O 1
ATOM 931 N N . GLN A 1 117 ? 2.478 -12.096 6.164 1.00 94.56 117 GLN A N 1
ATOM 932 C CA . GLN A 1 117 ? 3.142 -13.403 6.118 1.00 94.56 117 GLN A CA 1
ATOM 933 C C . GLN A 1 117 ? 4.619 -13.255 6.484 1.00 94.56 117 GLN A C 1
ATOM 935 O O . GLN A 1 117 ? 5.133 -13.958 7.355 1.00 94.56 117 GLN A O 1
ATOM 940 N N . THR A 1 118 ? 5.289 -12.260 5.902 1.00 93.62 118 THR A N 1
ATOM 941 C CA . THR A 1 118 ? 6.662 -11.880 6.250 1.00 93.62 118 THR A CA 1
ATOM 942 C C . THR A 1 118 ? 6.750 -10.377 6.444 1.00 93.62 118 THR A C 1
ATOM 944 O O . THR A 1 118 ? 6.115 -9.625 5.704 1.00 93.62 118 THR A O 1
ATOM 947 N N . PHE A 1 119 ? 7.554 -9.945 7.411 1.00 94.00 119 PHE A N 1
ATOM 948 C CA . PHE A 1 119 ? 7.761 -8.536 7.710 1.00 94.00 119 PHE A CA 1
ATOM 949 C C . PHE A 1 119 ? 9.176 -8.339 8.251 1.00 94.00 119 PHE A C 1
ATOM 951 O O . PHE A 1 119 ? 9.532 -8.933 9.265 1.00 94.00 119 PHE A O 1
ATOM 958 N N . ASP A 1 120 ? 9.967 -7.555 7.536 1.00 92.56 120 ASP A N 1
ATOM 959 C CA . ASP A 1 120 ? 11.355 -7.226 7.833 1.00 92.56 120 ASP A CA 1
ATOM 960 C C . ASP A 1 120 ? 11.623 -5.832 7.255 1.00 92.56 120 ASP A C 1
ATOM 962 O O . ASP A 1 120 ? 11.933 -5.679 6.071 1.00 92.56 120 ASP A O 1
ATOM 966 N N . VAL A 1 121 ? 11.365 -4.794 8.052 1.00 92.94 121 VAL A N 1
ATOM 967 C CA . VAL A 1 121 ? 11.400 -3.393 7.603 1.00 92.94 121 VAL A CA 1
ATOM 968 C C . VAL A 1 121 ? 12.068 -2.528 8.655 1.00 92.94 121 VAL A C 1
ATOM 970 O O . VAL A 1 121 ? 11.459 -2.243 9.683 1.00 92.94 121 VAL A O 1
ATOM 973 N N . GLY A 1 122 ? 13.276 -2.039 8.388 1.00 88.62 122 GLY A N 1
ATOM 974 C CA . GLY A 1 122 ? 13.964 -1.148 9.320 1.00 88.62 122 GLY A CA 1
ATOM 975 C C . GLY A 1 122 ? 14.268 -1.799 10.673 1.00 88.62 122 GLY A C 1
ATOM 976 O O . GLY A 1 122 ? 14.035 -2.985 10.903 1.00 88.62 122 GLY A O 1
ATOM 977 N N . THR A 1 123 ? 14.744 -0.989 11.613 1.00 82.25 123 THR A N 1
ATOM 978 C CA . THR A 1 123 ? 14.924 -1.377 13.018 1.00 82.25 123 THR A CA 1
ATOM 979 C C . THR A 1 123 ? 14.194 -0.399 13.936 1.00 82.25 123 THR A C 1
ATOM 981 O O . THR A 1 123 ? 14.234 0.811 13.693 1.00 82.25 123 THR A O 1
ATOM 984 N N . PRO A 1 124 ? 13.539 -0.882 15.005 1.00 71.94 124 PRO A N 1
ATOM 985 C CA . PRO A 1 124 ? 13.044 -0.012 16.064 1.00 71.94 124 PRO A CA 1
ATOM 986 C C . PRO A 1 124 ? 14.230 0.560 16.852 1.00 71.94 124 PRO A C 1
ATOM 988 O O . PRO A 1 124 ? 15.189 -0.156 17.122 1.00 71.94 124 PRO A O 1
ATOM 991 N N . GLN A 1 125 ? 14.175 1.842 17.220 1.00 62.03 125 GLN A N 1
ATOM 992 C CA . GLN A 1 125 ? 15.260 2.499 17.966 1.00 62.03 125 GLN A CA 1
ATOM 993 C C . GLN A 1 125 ? 14.999 2.503 19.482 1.00 62.03 125 GLN A C 1
ATOM 995 O O . GLN A 1 125 ? 15.927 2.394 20.274 1.00 62.03 125 GLN A O 1
ATOM 1000 N N . THR A 1 126 ? 13.732 2.609 19.900 1.00 56.34 126 THR A N 1
ATOM 1001 C CA . THR A 1 126 ? 13.306 2.576 21.312 1.00 56.34 126 THR A CA 1
ATOM 1002 C C . THR A 1 126 ? 11.794 2.350 21.389 1.00 56.34 126 THR A C 1
ATOM 1004 O O . THR A 1 126 ? 11.054 2.901 20.572 1.00 56.34 126 THR A O 1
ATOM 1007 N N . PHE A 1 127 ? 11.324 1.538 22.347 1.00 58.62 127 PHE A N 1
ATOM 1008 C CA . PHE A 1 127 ? 9.909 1.395 22.751 1.00 58.62 127 PHE A CA 1
ATOM 1009 C C . PHE A 1 127 ? 8.856 1.487 21.617 1.00 58.62 127 PHE A C 1
ATOM 1011 O O . PHE A 1 127 ? 7.815 2.122 21.765 1.00 58.62 127 PHE A O 1
ATOM 1018 N N . SER A 1 128 ? 9.078 0.805 20.487 1.00 62.72 128 SER A N 1
ATOM 1019 C CA . SER A 1 128 ? 8.136 0.713 19.348 1.00 62.72 128 SER A CA 1
ATOM 1020 C C . SER A 1 128 ? 7.984 1.953 18.445 1.00 62.72 128 SER A C 1
ATOM 1022 O O . SER A 1 128 ? 7.061 1.977 17.630 1.00 62.72 128 SER A O 1
ATOM 1024 N N . LYS A 1 129 ? 8.858 2.967 18.529 1.00 75.94 129 LYS A N 1
ATOM 1025 C CA . LYS A 1 129 ? 8.866 4.090 17.568 1.00 75.94 129 LYS A CA 1
ATOM 1026 C C . LYS A 1 129 ? 9.806 3.816 16.388 1.00 75.94 129 LYS A C 1
ATOM 1028 O O . LYS A 1 129 ? 10.967 3.449 16.571 1.00 75.94 129 LYS A O 1
ATOM 1033 N N . CYS A 1 130 ? 9.295 4.023 15.174 1.00 85.19 130 CYS A N 1
ATOM 1034 C CA . CYS A 1 130 ? 10.027 3.820 13.924 1.00 85.19 130 CYS A CA 1
ATOM 1035 C C . CYS A 1 130 ? 10.629 5.143 13.431 1.00 85.19 130 CYS A C 1
ATOM 1037 O O . CYS A 1 130 ? 9.892 6.036 13.013 1.00 85.19 130 CYS A O 1
ATOM 1039 N N . HIS A 1 131 ? 11.957 5.272 13.480 1.00 77.06 131 HIS A N 1
ATOM 1040 C CA . HIS A 1 131 ? 12.671 6.487 13.058 1.00 77.06 131 HIS A CA 1
ATOM 1041 C C . HIS A 1 131 ? 13.069 6.471 11.568 1.00 77.06 131 HIS A C 1
ATOM 1043 O O . HIS A 1 131 ? 13.079 7.509 10.911 1.00 77.06 131 HIS A O 1
ATOM 1049 N N . GLY A 1 132 ? 13.382 5.287 11.031 1.00 85.38 132 GLY A N 1
ATOM 1050 C CA . GLY A 1 132 ? 13.805 5.094 9.642 1.00 85.38 132 GLY A CA 1
ATOM 1051 C C . GLY A 1 132 ? 12.699 4.510 8.771 1.00 85.38 132 GLY A C 1
ATOM 1052 O O . GLY A 1 132 ? 11.634 5.106 8.608 1.00 85.38 132 GLY A O 1
ATOM 1053 N N . ASP A 1 133 ? 12.970 3.330 8.218 1.00 91.44 133 ASP A N 1
ATOM 1054 C CA . ASP A 1 133 ? 12.019 2.628 7.363 1.00 91.44 133 ASP A CA 1
ATOM 1055 C C . ASP A 1 133 ? 10.802 2.181 8.160 1.00 91.44 133 ASP A C 1
ATOM 1057 O O . ASP A 1 133 ? 10.927 1.618 9.253 1.00 91.44 133 ASP A O 1
ATOM 1061 N N . LYS A 1 134 ? 9.617 2.423 7.605 1.00 93.38 134 LYS A N 1
ATOM 1062 C CA . LYS A 1 134 ? 8.371 2.077 8.279 1.00 93.38 134 LYS A CA 1
ATOM 1063 C C . LYS A 1 134 ? 7.233 1.797 7.326 1.00 93.38 134 LYS A C 1
ATOM 1065 O O . LYS A 1 134 ? 7.142 2.337 6.224 1.00 93.38 134 LYS A O 1
ATOM 1070 N N . VAL A 1 135 ? 6.307 0.990 7.820 1.00 95.19 135 VAL A N 1
ATOM 1071 C CA . VAL A 1 135 ? 5.003 0.775 7.209 1.00 95.19 135 VAL A CA 1
ATOM 1072 C C . VAL A 1 135 ? 3.940 1.409 8.093 1.00 95.19 135 VAL A C 1
ATOM 1074 O O . VAL A 1 135 ? 3.832 1.094 9.276 1.00 95.19 135 VAL A O 1
ATOM 1077 N N . THR A 1 136 ? 3.142 2.307 7.525 1.00 95.00 136 THR A N 1
ATOM 1078 C CA . THR A 1 136 ? 2.023 2.952 8.212 1.00 95.00 136 THR A CA 1
ATOM 1079 C C . THR A 1 136 ? 0.706 2.438 7.652 1.00 95.00 136 THR A C 1
ATOM 1081 O O . THR A 1 136 ? 0.419 2.599 6.467 1.00 95.00 136 THR A O 1
ATOM 1084 N N . VAL A 1 137 ? -0.118 1.849 8.513 1.00 96.88 137 VAL A N 1
ATOM 1085 C CA . VAL A 1 137 ? -1.463 1.374 8.174 1.00 96.88 137 VAL A CA 1
ATOM 1086 C C . VAL A 1 137 ? -2.481 2.387 8.687 1.00 96.88 137 VAL A C 1
ATOM 1088 O O . VAL A 1 137 ? -2.557 2.622 9.890 1.00 96.88 137 VAL A O 1
ATOM 1091 N N . TYR A 1 138 ? -3.252 2.991 7.788 1.00 97.19 138 TYR A N 1
ATOM 1092 C CA . TYR A 1 138 ? -4.320 3.947 8.081 1.00 97.19 138 TYR A CA 1
ATOM 1093 C C . TYR A 1 138 ? -5.687 3.263 7.989 1.00 97.19 138 TYR A C 1
ATOM 1095 O O . TYR A 1 138 ? -5.997 2.609 6.988 1.00 97.19 138 TYR A O 1
ATOM 1103 N N . ASN A 1 139 ? -6.531 3.473 9.001 1.00 96.25 139 ASN A N 1
ATOM 1104 C CA . ASN A 1 139 ? -7.914 2.998 9.037 1.00 96.25 139 ASN A CA 1
ATOM 1105 C C . ASN A 1 139 ? -8.830 3.837 8.129 1.00 96.25 139 ASN A C 1
ATOM 1107 O O . ASN A 1 139 ? -9.618 4.654 8.603 1.00 96.25 139 ASN A O 1
ATOM 1111 N N . GLY A 1 140 ? -8.676 3.683 6.819 1.00 93.25 140 GLY A N 1
ATOM 1112 C CA . GLY A 1 140 ? -9.345 4.496 5.811 1.00 93.25 140 GLY A CA 1
ATOM 1113 C C . GLY A 1 140 ? -8.330 5.181 4.908 1.00 93.25 140 GLY A C 1
ATOM 1114 O O . GLY A 1 140 ? -7.323 4.584 4.532 1.00 93.25 140 GLY A O 1
ATOM 1115 N N . TYR A 1 141 ? -8.597 6.431 4.536 1.00 91.19 141 TYR A N 1
ATOM 1116 C CA . TYR A 1 141 ? -7.683 7.231 3.720 1.00 91.19 141 TYR A CA 1
ATOM 1117 C C . TYR A 1 141 ? -6.514 7.778 4.541 1.00 91.19 141 TYR A C 1
ATOM 1119 O O . TYR A 1 141 ? -6.670 8.102 5.714 1.00 91.19 141 TYR A O 1
ATOM 1127 N N . LYS A 1 142 ? -5.360 8.001 3.907 1.00 92.00 142 LYS A N 1
ATOM 1128 C CA . LYS A 1 142 ? -4.296 8.815 4.507 1.00 92.00 142 LYS A CA 1
ATOM 1129 C C . LYS A 1 142 ? -4.749 10.282 4.591 1.00 92.00 142 LYS A C 1
ATOM 1131 O O . LYS A 1 142 ? -4.592 11.032 3.632 1.00 92.00 142 LYS A O 1
ATOM 1136 N N . ARG A 1 143 ? -5.317 10.687 5.729 1.00 91.19 143 ARG A N 1
ATOM 1137 C CA . ARG A 1 143 ? -5.717 12.073 6.036 1.00 91.19 143 ARG A CA 1
ATOM 1138 C C . ARG A 1 143 ? -5.320 12.456 7.468 1.00 91.19 143 ARG A C 1
ATOM 1140 O O . ARG A 1 143 ? -5.178 11.556 8.305 1.00 91.19 143 ARG A O 1
ATOM 1147 N N . PRO A 1 144 ? -5.155 13.756 7.776 1.00 89.00 144 PRO A N 1
ATOM 1148 C CA . PRO A 1 144 ? -5.005 14.224 9.154 1.00 89.00 144 PRO A CA 1
ATOM 1149 C C . PRO A 1 144 ? -6.114 13.661 10.057 1.00 89.00 144 PRO A C 1
ATOM 1151 O O . PRO A 1 144 ? -7.250 13.502 9.619 1.00 89.00 144 PRO A O 1
ATOM 1154 N N . GLY A 1 145 ? -5.768 13.274 11.287 1.00 90.12 145 GLY A N 1
ATOM 1155 C CA . GLY A 1 145 ? -6.713 12.691 12.253 1.00 90.12 145 GLY A CA 1
ATOM 1156 C C . GLY A 1 145 ? -7.126 11.231 12.006 1.00 90.12 145 GLY A C 1
ATOM 1157 O O . GLY A 1 145 ? -7.759 10.626 12.868 1.00 90.12 145 GLY A O 1
ATOM 1158 N N . THR A 1 146 ? -6.749 10.609 10.880 1.00 92.69 146 THR A N 1
ATOM 1159 C CA . THR A 1 146 ? -7.075 9.190 10.646 1.00 92.69 146 THR A CA 1
ATOM 1160 C C . THR A 1 146 ? -6.277 8.289 11.587 1.00 92.69 146 THR A C 1
ATOM 1162 O O . THR A 1 146 ? -5.046 8.373 11.641 1.00 92.69 146 THR A O 1
ATOM 1165 N N . LYS A 1 147 ? -6.973 7.384 12.292 1.00 94.31 147 LYS A N 1
ATOM 1166 C CA . LYS A 1 147 ? -6.343 6.366 13.148 1.00 94.31 147 LYS A CA 1
ATOM 1167 C C . LYS A 1 147 ? -5.345 5.543 12.332 1.00 94.31 147 LYS A C 1
ATOM 1169 O O . LYS A 1 147 ? -5.684 5.043 11.258 1.00 94.31 147 LYS A O 1
ATOM 1174 N N . LYS A 1 148 ? -4.125 5.397 12.847 1.00 93.81 148 LYS A N 1
ATOM 1175 C CA . LYS A 1 148 ? -3.030 4.714 12.155 1.00 93.81 148 LYS A CA 1
ATOM 1176 C C . LYS A 1 148 ? -2.140 3.937 13.116 1.00 93.81 148 LYS A C 1
ATOM 1178 O O . LYS A 1 148 ? -2.073 4.260 14.298 1.00 93.81 148 LYS A O 1
ATOM 1183 N N . VAL A 1 149 ? -1.436 2.947 12.584 1.00 92.75 149 VAL A N 1
ATOM 1184 C CA . VAL A 1 149 ? -0.388 2.194 13.282 1.00 92.75 149 VAL A CA 1
ATOM 1185 C C . VAL A 1 149 ? 0.880 2.231 12.441 1.00 92.75 149 VAL A C 1
ATOM 1187 O O . VAL A 1 149 ? 0.819 2.045 11.227 1.00 92.75 149 VAL A O 1
ATOM 1190 N N . GLU A 1 150 ? 2.019 2.472 13.086 1.00 92.00 150 GLU A N 1
ATOM 1191 C CA . GLU A 1 150 ? 3.343 2.396 12.467 1.00 92.00 150 GLU A CA 1
ATOM 1192 C C . GLU A 1 150 ? 4.034 1.088 12.866 1.00 92.00 150 GLU A C 1
ATOM 1194 O O . GLU A 1 150 ? 3.952 0.663 14.019 1.00 92.00 150 GLU A O 1
ATOM 1199 N N . LEU A 1 151 ? 4.682 0.442 11.895 1.00 92.06 151 LEU A N 1
ATOM 1200 C CA . LEU A 1 151 ? 5.356 -0.847 12.035 1.00 92.06 151 LEU A CA 1
ATOM 1201 C C . LEU A 1 151 ? 6.766 -0.778 11.435 1.00 92.06 151 LEU A C 1
ATOM 1203 O O . LEU A 1 151 ? 6.956 -0.232 10.347 1.00 92.06 151 LEU A O 1
ATOM 1207 N N . CYS A 1 152 ? 7.729 -1.366 12.138 1.00 91.50 152 CYS A N 1
ATOM 1208 C CA . CYS A 1 152 ? 9.120 -1.562 11.727 1.00 91.50 152 CYS A CA 1
ATOM 1209 C C . CYS A 1 152 ? 9.740 -2.717 12.539 1.00 91.50 152 CYS A C 1
ATOM 1211 O O . CYS A 1 152 ? 9.116 -3.252 13.463 1.00 91.50 152 CYS A O 1
ATOM 1213 N N . GLY A 1 153 ? 10.963 -3.117 12.198 1.00 90.06 153 GLY A N 1
ATOM 1214 C CA . GLY A 1 153 ? 11.593 -4.341 12.668 1.00 90.06 153 GLY A CA 1
ATOM 1215 C C . GLY A 1 153 ? 10.945 -5.577 12.055 1.00 90.06 153 GLY A C 1
ATOM 1216 O O . GLY A 1 153 ? 10.476 -5.566 10.917 1.00 90.06 153 GLY A O 1
ATOM 1217 N N . GLN A 1 154 ? 10.888 -6.639 12.856 1.00 89.00 154 GLN A N 1
ATOM 1218 C CA . GLN A 1 154 ? 10.300 -7.930 12.480 1.00 89.00 154 GLN A CA 1
ATOM 1219 C C . GLN A 1 154 ? 8.973 -8.214 13.200 1.00 89.00 154 GLN A C 1
ATOM 1221 O O . GLN A 1 154 ? 8.385 -9.289 13.061 1.00 89.00 154 GLN A O 1
ATOM 1226 N N . LYS A 1 155 ? 8.469 -7.249 13.980 1.00 79.25 155 LYS A N 1
ATOM 1227 C CA . LYS A 1 155 ? 7.234 -7.412 14.749 1.00 79.25 155 LYS A CA 1
ATOM 1228 C C . LYS A 1 155 ? 6.019 -7.330 13.826 1.00 79.25 155 LYS A C 1
ATOM 1230 O O . LYS A 1 155 ? 5.626 -6.256 13.375 1.00 79.25 155 LYS A O 1
ATOM 1235 N N . LYS A 1 156 ? 5.389 -8.479 13.588 1.00 81.50 156 LYS A N 1
ATOM 1236 C CA . LYS A 1 156 ? 4.147 -8.597 12.817 1.00 81.50 156 LYS A CA 1
ATOM 1237 C C . LYS A 1 156 ? 2.965 -8.176 13.691 1.00 81.50 156 LYS A C 1
ATOM 1239 O O . LYS A 1 156 ? 2.736 -8.763 14.745 1.00 81.50 156 LYS A O 1
ATOM 1244 N N . LYS A 1 157 ? 2.193 -7.178 13.256 1.00 87.75 157 LYS A N 1
ATOM 1245 C CA . LYS A 1 157 ? 0.916 -6.813 13.889 1.00 87.75 157 LYS A CA 1
ATOM 1246 C C . LYS A 1 157 ? -0.175 -6.741 12.833 1.00 87.75 157 LYS A C 1
ATOM 1248 O O . LYS A 1 157 ? -0.127 -5.886 11.948 1.00 87.75 157 LYS A O 1
ATOM 1253 N N . SER A 1 158 ? -1.142 -7.645 12.934 1.00 92.25 158 SER A N 1
ATOM 1254 C CA . SER A 1 158 ? -2.331 -7.633 12.084 1.00 92.25 158 SER A CA 1
ATOM 1255 C C . SER A 1 158 ? -3.203 -6.416 12.389 1.00 92.25 158 SER A C 1
ATOM 1257 O O . SER A 1 158 ? -3.171 -5.865 13.494 1.00 92.25 158 SER A O 1
ATOM 1259 N N . PHE A 1 159 ? -3.983 -5.990 11.402 1.00 95.19 159 PHE A N 1
ATOM 1260 C CA . PHE A 1 159 ? -4.825 -4.807 11.494 1.00 95.19 159 PHE A CA 1
ATOM 1261 C C . PHE A 1 159 ? -6.225 -5.114 10.969 1.00 95.19 159 PHE A C 1
ATOM 1263 O O . PHE A 1 159 ? -6.359 -5.654 9.875 1.00 95.19 159 PHE A O 1
ATOM 1270 N N . SER A 1 160 ? -7.258 -4.739 11.722 1.00 95.06 160 SER A N 1
ATOM 1271 C CA . SER A 1 160 ? -8.646 -4.788 11.251 1.00 95.06 160 SER A CA 1
ATOM 127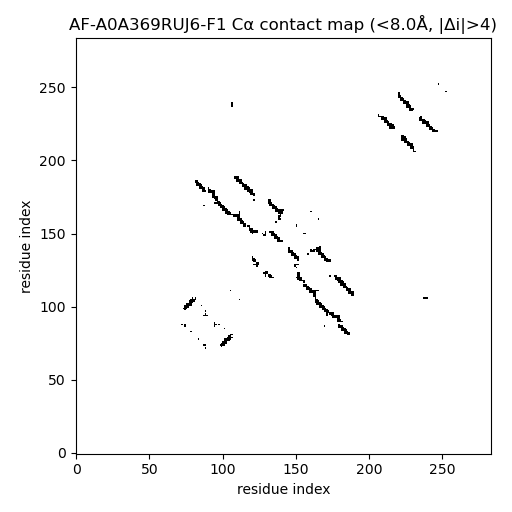2 C C . SER A 1 160 ? -9.166 -3.369 11.083 1.00 95.06 160 SER A C 1
ATOM 1274 O O . SER A 1 160 ? -9.058 -2.556 12.003 1.00 95.06 160 SER A O 1
ATOM 1276 N N . SER A 1 161 ? -9.694 -3.056 9.903 1.00 95.12 161 SER A N 1
ATOM 1277 C CA . SER A 1 161 ? -10.326 -1.765 9.656 1.00 95.12 161 SER A CA 1
ATOM 1278 C C . SER A 1 161 ? -11.672 -1.655 10.376 1.00 95.12 161 SER A C 1
ATOM 1280 O O . SER A 1 161 ? -12.243 -2.634 10.845 1.00 95.12 161 SER A O 1
ATOM 1282 N N . THR A 1 162 ? -12.212 -0.442 10.443 1.00 91.56 162 THR A N 1
ATOM 1283 C CA . THR A 1 162 ? -13.608 -0.202 10.856 1.00 91.56 162 THR A CA 1
ATOM 1284 C C . THR A 1 162 ? -14.502 0.159 9.671 1.00 91.56 162 THR A C 1
ATOM 1286 O O . THR A 1 162 ? -15.663 0.506 9.849 1.00 91.56 162 THR A O 1
ATOM 1289 N N . SER A 1 163 ? -13.952 0.144 8.457 1.00 90.00 163 SER A N 1
ATOM 1290 C CA . SER A 1 163 ? -14.643 0.512 7.221 1.00 90.00 163 SER A CA 1
ATOM 1291 C C . SER A 1 163 ? -14.174 -0.355 6.054 1.00 90.00 163 SER A C 1
ATOM 1293 O O . SER A 1 163 ? -13.186 -1.084 6.158 1.00 90.00 163 SER A O 1
ATOM 1295 N N . ASN A 1 164 ? -14.810 -0.197 4.899 1.00 91.88 164 ASN A N 1
ATOM 1296 C CA . ASN A 1 164 ? -14.426 -0.854 3.651 1.00 91.88 164 ASN A CA 1
ATOM 1297 C C . ASN A 1 164 ? -13.196 -0.222 2.962 1.00 91.88 164 ASN A C 1
ATOM 1299 O O . ASN A 1 164 ? -12.972 -0.427 1.764 1.00 91.88 164 ASN A O 1
ATOM 1303 N N . ARG A 1 165 ? -12.422 0.592 3.691 1.00 94.75 165 ARG A N 1
ATOM 1304 C CA . ARG A 1 165 ? -11.234 1.299 3.206 1.00 94.75 165 ARG A CA 1
ATOM 1305 C C . ARG A 1 165 ? -10.058 1.086 4.150 1.00 94.75 165 ARG A C 1
ATOM 1307 O O . ARG A 1 165 ? -10.185 1.267 5.359 1.00 94.75 165 ARG A O 1
ATOM 1314 N N . LEU A 1 166 ? -8.899 0.779 3.580 1.00 96.94 166 LEU A N 1
ATOM 1315 C CA . LEU A 1 166 ? -7.630 0.684 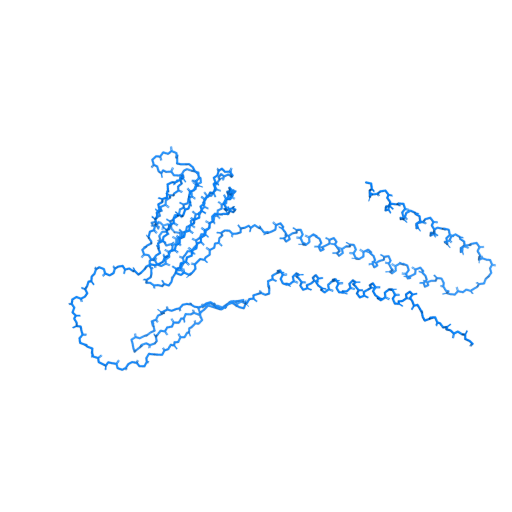4.294 1.00 96.94 166 LEU A CA 1
ATOM 1316 C C . LEU A 1 166 ? -6.511 1.223 3.401 1.00 96.94 166 LEU A C 1
ATOM 1318 O O . LEU A 1 166 ? -6.451 0.879 2.223 1.00 96.94 166 LEU A O 1
ATOM 1322 N N . THR A 1 167 ? -5.617 2.047 3.946 1.00 97.56 167 THR A N 1
ATOM 1323 C CA . THR A 1 167 ? -4.439 2.529 3.208 1.00 97.56 167 THR A CA 1
ATOM 1324 C C . THR A 1 167 ? -3.180 2.071 3.917 1.00 97.56 167 THR A C 1
ATOM 1326 O O . THR A 1 167 ? -3.012 2.333 5.105 1.00 97.56 167 THR A O 1
ATOM 1329 N N . VAL A 1 168 ? -2.269 1.434 3.192 1.00 97.69 168 VAL A N 1
ATOM 1330 C CA . VAL A 1 168 ? -0.933 1.094 3.683 1.00 97.69 168 VAL A CA 1
ATOM 1331 C C . VAL A 1 168 ? 0.083 1.948 2.943 1.00 97.69 168 VAL A C 1
ATOM 1333 O O . VAL A 1 168 ? 0.062 2.029 1.717 1.00 97.69 168 VAL A O 1
ATOM 1336 N N . VAL A 1 169 ? 0.968 2.596 3.689 1.00 96.75 169 VAL A N 1
ATOM 1337 C CA . VAL A 1 169 ? 2.053 3.413 3.148 1.00 96.75 169 VAL A CA 1
ATOM 1338 C C . VAL A 1 169 ? 3.366 2.798 3.578 1.00 96.75 169 VAL A C 1
ATOM 1340 O O . VAL A 1 169 ? 3.577 2.586 4.769 1.00 96.75 169 VAL A O 1
ATOM 1343 N N . PHE A 1 170 ? 4.241 2.521 2.621 1.00 95.50 170 PHE A N 1
ATOM 1344 C CA . PHE A 1 170 ? 5.596 2.073 2.900 1.00 95.50 170 PHE A CA 1
ATOM 1345 C C . PHE A 1 170 ? 6.575 3.203 2.597 1.00 95.50 170 PHE A C 1
ATOM 1347 O O . PHE A 1 170 ? 6.687 3.620 1.447 1.00 95.50 170 PHE A O 1
ATOM 1354 N N . ASP A 1 171 ? 7.251 3.688 3.636 1.00 93.56 171 ASP A N 1
ATOM 1355 C CA . ASP A 1 171 ? 8.311 4.692 3.567 1.00 93.56 171 ASP A CA 1
ATOM 1356 C C . ASP A 1 171 ? 9.648 3.984 3.823 1.00 93.56 171 ASP A C 1
ATOM 1358 O O . ASP A 1 171 ? 10.021 3.740 4.971 1.00 93.56 171 ASP A O 1
ATOM 1362 N N . GLY A 1 172 ? 10.322 3.569 2.748 1.00 91.12 172 GLY A N 1
ATOM 1363 C CA . GLY A 1 172 ? 11.664 2.990 2.786 1.00 91.12 172 GLY A CA 1
ATOM 1364 C C . GLY A 1 172 ? 12.692 4.077 2.491 1.00 91.12 172 GLY A C 1
ATOM 1365 O O . GLY A 1 172 ? 12.974 4.361 1.328 1.00 91.12 172 GLY A O 1
ATOM 1366 N N . ARG A 1 173 ? 13.242 4.709 3.530 1.00 84.56 173 ARG A N 1
ATOM 1367 C CA . ARG A 1 173 ? 14.216 5.813 3.423 1.00 84.56 173 ARG A CA 1
ATOM 1368 C C . ARG A 1 173 ? 15.653 5.319 3.330 1.00 84.56 173 ARG A C 1
ATOM 1370 O O . ARG A 1 173 ? 16.515 5.994 2.760 1.00 84.56 173 ARG A O 1
ATOM 1377 N N . THR A 1 174 ? 15.930 4.153 3.893 1.00 76.62 174 THR A N 1
ATOM 1378 C CA . THR A 1 174 ? 17.226 3.489 3.825 1.00 76.62 174 THR A CA 1
ATOM 1379 C C . THR A 1 174 ? 17.229 2.480 2.680 1.00 76.62 174 THR A C 1
ATOM 1381 O O . THR A 1 174 ? 16.211 1.876 2.349 1.00 76.62 174 THR A O 1
ATOM 1384 N N . SER A 1 175 ? 18.362 2.353 1.992 1.00 71.06 175 SER A N 1
ATOM 1385 C CA . SER A 1 175 ? 18.501 1.441 0.854 1.00 71.06 175 SER A CA 1
ATOM 1386 C C . SER A 1 175 ? 19.121 0.113 1.283 1.00 71.06 175 SER A C 1
ATOM 1388 O O . SER A 1 175 ? 20.156 0.122 1.948 1.00 71.06 175 SER A O 1
ATOM 1390 N N . ARG A 1 176 ? 18.546 -1.001 0.803 1.00 71.31 176 ARG A N 1
ATOM 1391 C CA . ARG A 1 176 ? 19.169 -2.337 0.720 1.00 71.31 176 ARG A CA 1
ATOM 1392 C C . ARG A 1 176 ? 19.695 -2.918 2.038 1.00 71.31 176 ARG A C 1
ATOM 1394 O O . ARG A 1 176 ? 20.821 -3.397 2.097 1.00 71.31 176 ARG A O 1
ATOM 1401 N N . LYS A 1 177 ? 18.876 -2.893 3.091 1.00 81.75 177 LYS A N 1
ATOM 1402 C CA . LYS A 1 177 ? 19.198 -3.566 4.366 1.00 81.75 177 LYS A CA 1
ATOM 1403 C C . LYS A 1 177 ? 18.227 -4.677 4.754 1.00 81.75 177 LYS A C 1
ATOM 1405 O O . LYS A 1 177 ? 18.639 -5.635 5.395 1.00 81.75 177 LYS A O 1
ATOM 1410 N N . TYR A 1 178 ? 16.963 -4.567 4.352 1.00 89.88 178 TYR A N 1
ATOM 1411 C CA . TYR A 1 178 ? 15.898 -5.455 4.817 1.00 89.88 178 TYR A CA 1
ATOM 1412 C C . TYR A 1 178 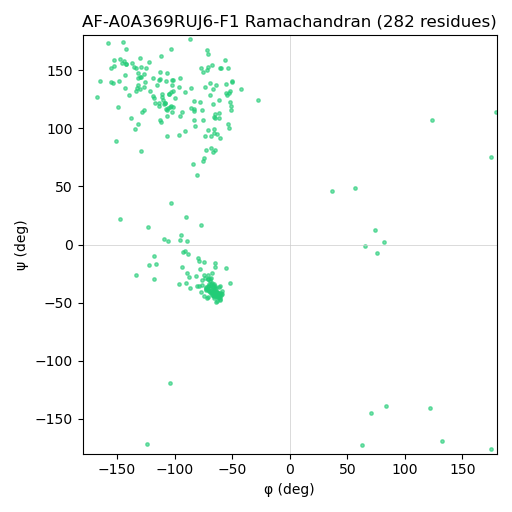? 15.109 -6.029 3.642 1.00 89.88 178 TYR A C 1
ATOM 1414 O O . TYR A 1 178 ? 15.020 -5.409 2.577 1.00 89.88 178 TYR A O 1
ATOM 1422 N N . ARG A 1 179 ? 14.525 -7.217 3.831 1.00 91.75 179 ARG A N 1
ATOM 1423 C CA . ARG A 1 179 ? 13.792 -7.945 2.775 1.00 91.75 179 ARG A CA 1
ATOM 1424 C C . ARG A 1 179 ? 12.416 -7.355 2.468 1.00 91.75 179 ARG A C 1
ATOM 1426 O O . ARG A 1 179 ? 11.826 -7.666 1.438 1.00 91.75 179 ARG A O 1
ATOM 1433 N N . GLY A 1 180 ? 11.896 -6.501 3.344 1.00 93.94 180 GLY A N 1
ATOM 1434 C CA . GLY A 1 180 ? 10.587 -5.881 3.198 1.00 93.94 180 GLY A CA 1
ATOM 1435 C C . GLY A 1 180 ? 9.463 -6.773 3.705 1.00 93.94 180 GLY A C 1
ATOM 1436 O O . GLY A 1 180 ? 9.565 -7.385 4.767 1.00 93.94 180 GLY A O 1
ATOM 1437 N N . PHE A 1 181 ? 8.345 -6.822 2.987 1.00 95.25 181 PHE A N 1
ATOM 1438 C CA . PHE A 1 181 ? 7.154 -7.514 3.471 1.00 95.25 181 PHE A CA 1
ATOM 1439 C C . PHE A 1 181 ? 6.347 -8.187 2.363 1.00 95.25 181 PHE A C 1
ATOM 1441 O O . PHE A 1 181 ? 6.343 -7.757 1.208 1.00 95.25 181 PHE A O 1
ATOM 1448 N N . TYR A 1 182 ? 5.588 -9.201 2.777 1.00 96.56 182 TYR A N 1
ATOM 1449 C CA . TYR A 1 182 ? 4.520 -9.818 2.000 1.00 96.56 182 TYR A CA 1
ATOM 1450 C C . TYR A 1 182 ? 3.253 -9.808 2.851 1.00 96.56 182 TYR A C 1
ATOM 1452 O O . TYR A 1 182 ? 3.205 -10.399 3.937 1.00 96.56 182 TYR A O 1
ATOM 1460 N N . ALA A 1 183 ? 2.256 -9.070 2.381 1.00 97.38 183 ALA A N 1
ATOM 1461 C CA . ALA A 1 183 ? 1.013 -8.808 3.078 1.00 97.38 183 ALA A CA 1
ATOM 1462 C C . ALA A 1 183 ? -0.149 -9.464 2.343 1.00 97.38 183 ALA A C 1
ATOM 1464 O O . ALA A 1 183 ? -0.213 -9.457 1.112 1.00 97.38 183 ALA A O 1
ATOM 1465 N N . VAL A 1 184 ? -1.088 -9.993 3.112 1.00 97.75 184 VAL A N 1
ATOM 1466 C CA . VAL A 1 184 ? -2.312 -10.605 2.608 1.00 97.75 184 VAL A CA 1
ATOM 1467 C C . VAL A 1 184 ? -3.482 -9.994 3.363 1.00 97.75 184 VAL A C 1
ATOM 1469 O O . VAL A 1 184 ? -3.372 -9.636 4.538 1.00 97.75 184 VAL A O 1
ATOM 1472 N N . TYR A 1 185 ? -4.591 -9.805 2.663 1.00 97.75 185 TYR A N 1
ATOM 1473 C CA . TYR A 1 185 ? -5.809 -9.297 3.260 1.00 97.75 185 TYR A CA 1
ATOM 1474 C C . TYR A 1 185 ? -7.027 -10.085 2.796 1.00 97.75 185 TYR A C 1
ATOM 1476 O O . TYR A 1 185 ? -7.074 -10.626 1.688 1.00 97.75 185 TYR A O 1
ATOM 1484 N N . ASP A 1 186 ? -8.034 -10.087 3.652 1.00 96.44 186 ASP A N 1
ATOM 1485 C CA . ASP A 1 186 ? -9.346 -10.669 3.428 1.00 96.44 186 ASP A CA 1
ATOM 1486 C C . ASP A 1 186 ? -10.422 -9.775 4.055 1.00 96.44 186 ASP A C 1
ATOM 1488 O O . ASP A 1 186 ? -10.119 -8.831 4.793 1.00 96.44 186 ASP A O 1
ATOM 1492 N N . THR A 1 187 ? -11.688 -10.034 3.736 1.00 93.38 187 THR A N 1
ATOM 1493 C CA . THR A 1 187 ? -12.809 -9.260 4.273 1.00 93.38 187 THR A CA 1
ATOM 1494 C C . THR A 1 187 ? -13.768 -10.106 5.081 1.00 93.38 187 THR A C 1
ATOM 1496 O O . THR A 1 187 ? -14.126 -11.205 4.663 1.00 93.38 187 THR A O 1
ATOM 1499 N N . THR A 1 188 ? -14.298 -9.525 6.151 1.00 88.94 188 THR A N 1
ATOM 1500 C CA . THR A 1 188 ? -15.403 -10.085 6.936 1.00 88.94 188 THR A CA 1
ATOM 1501 C C . THR A 1 188 ? -16.569 -9.115 6.989 1.00 88.94 188 THR A C 1
ATOM 1503 O O . THR A 1 188 ? -16.401 -7.908 6.817 1.00 88.94 188 THR A O 1
ATOM 1506 N N . LEU A 1 189 ? -17.767 -9.635 7.240 1.00 86.12 189 LEU A N 1
ATOM 1507 C CA . LEU A 1 189 ? -18.886 -8.788 7.636 1.00 86.12 189 LEU A CA 1
ATOM 1508 C C . LEU A 1 189 ? -18.656 -8.294 9.079 1.00 86.12 189 LEU A C 1
ATOM 1510 O O . LEU A 1 189 ? -17.995 -8.990 9.857 1.00 86.12 189 LEU A O 1
ATOM 1514 N N . PRO A 1 190 ? -19.157 -7.106 9.452 1.00 76.62 190 PRO A N 1
ATOM 1515 C CA . PRO A 1 190 ? -19.226 -6.685 10.841 1.00 76.62 190 PRO A CA 1
ATOM 1516 C C . PRO A 1 190 ? -19.969 -7.745 11.652 1.00 76.62 190 PRO A C 1
ATOM 1518 O O . PRO A 1 190 ? -21.064 -8.153 11.265 1.00 76.62 190 PRO A O 1
ATOM 1521 N N . SER A 1 191 ? -19.388 -8.198 12.764 1.00 62.38 191 SER A N 1
ATOM 1522 C CA . SER A 1 191 ? -20.118 -9.043 13.706 1.00 62.38 191 SER A CA 1
ATOM 1523 C C . SER A 1 191 ? -21.305 -8.246 14.234 1.00 62.38 191 SER A C 1
ATOM 1525 O O . SER A 1 191 ? -21.129 -7.297 14.995 1.00 62.38 191 SER A O 1
ATOM 1527 N N . ILE A 1 192 ? -22.516 -8.619 13.823 1.00 58.75 192 ILE A N 1
ATOM 1528 C CA . ILE A 1 192 ? -23.751 -8.125 14.427 1.00 58.75 192 ILE A CA 1
ATOM 1529 C C . ILE A 1 192 ? -23.880 -8.842 15.778 1.00 58.75 192 ILE A C 1
ATOM 1531 O O . ILE A 1 192 ? -24.636 -9.797 15.929 1.00 58.75 192 ILE A O 1
ATOM 1535 N N . THR A 1 193 ? -23.082 -8.447 16.772 1.00 48.81 193 THR A N 1
ATOM 1536 C CA . THR A 1 193 ? -23.327 -8.810 18.175 1.00 48.81 193 THR A CA 1
ATOM 1537 C C . THR A 1 193 ? -24.520 -8.000 18.651 1.00 48.81 193 THR A C 1
ATOM 1539 O O . THR A 1 193 ? -24.398 -6.921 19.219 1.00 48.81 193 THR A O 1
ATOM 1542 N N . GLY A 1 194 ? -25.685 -8.515 18.297 1.00 48.53 194 GLY A N 1
ATOM 1543 C CA . GLY A 1 194 ? -26.989 -7.942 18.546 1.00 48.53 194 GLY A CA 1
ATOM 1544 C C . GLY A 1 194 ? -27.993 -8.833 17.846 1.00 48.53 194 GLY A C 1
ATOM 1545 O O . GLY A 1 194 ? -28.465 -8.509 16.764 1.00 48.53 194 GLY A O 1
ATOM 1546 N N . THR A 1 195 ? -28.259 -10.002 18.423 1.00 43.69 195 THR A N 1
ATOM 1547 C CA . THR A 1 195 ? -29.404 -10.824 18.034 1.00 43.69 195 THR A CA 1
ATOM 1548 C C . THR A 1 195 ? -30.657 -9.944 18.047 1.00 43.69 195 THR A C 1
ATOM 1550 O O . THR A 1 195 ? -31.016 -9.457 19.125 1.00 43.69 195 THR A O 1
ATOM 1553 N N . PRO A 1 196 ? -31.375 -9.746 16.929 1.00 47.16 196 PRO A N 1
ATOM 1554 C CA . PRO A 1 196 ? -32.733 -9.247 17.007 1.00 47.16 196 PRO A CA 1
ATOM 1555 C C . PRO A 1 196 ? -33.572 -10.389 17.585 1.00 47.16 196 PRO A C 1
ATOM 1557 O O . PRO A 1 196 ? -33.948 -11.326 16.882 1.00 47.16 196 PRO A O 1
ATOM 1560 N N . LYS A 1 197 ? -33.853 -10.349 18.892 1.00 47.34 197 LYS A N 1
ATOM 1561 C CA . LYS A 1 197 ? -34.961 -11.116 19.470 1.00 47.34 197 LYS A CA 1
ATOM 1562 C C . LYS A 1 197 ? -36.269 -10.509 18.951 1.00 47.34 197 LYS A C 1
ATOM 1564 O O . LYS A 1 197 ? -36.888 -9.693 19.622 1.00 47.34 197 LYS A O 1
ATOM 1569 N N . ARG A 1 198 ? -36.683 -10.907 17.750 1.00 39.72 198 ARG A N 1
ATOM 1570 C CA . ARG A 1 198 ? -38.093 -11.135 17.407 1.00 39.72 198 ARG A CA 1
ATOM 1571 C C . ARG A 1 198 ? -38.181 -11.870 16.069 1.00 39.72 198 ARG A C 1
ATOM 1573 O O . ARG A 1 198 ? -37.634 -11.371 15.087 1.00 39.72 198 ARG A O 1
ATOM 1580 N N . PRO A 1 199 ? -38.903 -12.998 15.986 1.00 45.06 199 PRO A N 1
ATOM 1581 C CA . PRO A 1 199 ? -39.430 -13.452 14.713 1.00 45.06 199 PRO A CA 1
ATOM 1582 C C . PRO A 1 199 ? -40.450 -12.401 14.266 1.00 45.06 199 PRO A C 1
ATOM 1584 O O . PRO A 1 199 ? -41.500 -12.241 14.888 1.00 45.06 199 PRO A O 1
ATOM 1587 N N . VAL A 1 200 ? -40.124 -11.625 13.236 1.00 47.59 200 VAL A N 1
ATOM 1588 C CA . VAL A 1 200 ? -41.143 -10.876 12.502 1.00 47.59 200 VAL A CA 1
ATOM 1589 C C . VAL A 1 200 ? -41.735 -11.853 11.501 1.00 47.59 200 VAL A C 1
ATOM 1591 O O . VAL A 1 200 ? -41.037 -12.366 10.627 1.00 47.59 200 VAL A O 1
ATOM 1594 N N . THR A 1 201 ? -43.016 -12.147 11.699 1.00 45.97 201 THR A N 1
ATOM 1595 C CA . THR A 1 201 ? -43.887 -12.899 10.798 1.00 45.97 201 THR A CA 1
ATOM 1596 C C . THR A 1 201 ? -43.660 -12.458 9.348 1.00 45.97 201 THR A C 1
ATOM 1598 O O . THR A 1 201 ? -43.611 -11.252 9.093 1.00 45.97 201 THR A O 1
ATOM 1601 N N . PRO A 1 202 ? -43.521 -13.380 8.378 1.00 46.31 202 PRO A N 1
ATOM 1602 C CA . PRO A 1 202 ? -43.303 -12.996 6.996 1.00 46.31 202 PRO A CA 1
ATOM 1603 C C . PRO A 1 202 ? -44.608 -12.447 6.413 1.00 46.31 202 PRO A C 1
ATOM 1605 O O . PRO A 1 202 ? -45.442 -13.189 5.898 1.00 46.31 202 PRO A O 1
ATOM 1608 N N . SER A 1 203 ? -44.781 -11.127 6.471 1.00 39.31 203 SER A N 1
ATOM 1609 C CA . SER A 1 203 ? -45.743 -10.434 5.620 1.00 39.31 203 SER A CA 1
ATOM 1610 C C . SER A 1 203 ? -45.255 -10.568 4.185 1.00 39.31 203 SER A C 1
ATOM 1612 O O . SER A 1 203 ? -44.223 -10.020 3.795 1.00 39.31 203 SER A O 1
ATOM 1614 N N . ARG A 1 204 ? -45.992 -11.366 3.419 1.00 50.56 204 ARG A N 1
ATOM 1615 C CA . ARG A 1 204 ? -45.766 -11.684 2.013 1.00 50.56 204 ARG A CA 1
ATOM 1616 C C . ARG A 1 204 ? -45.938 -10.417 1.167 1.00 50.56 204 ARG A C 1
ATOM 1618 O O . ARG A 1 204 ? -46.989 -10.196 0.582 1.00 50.56 204 ARG A O 1
ATOM 1625 N N . VAL A 1 205 ? -44.910 -9.573 1.109 1.00 47.75 205 VAL A N 1
ATOM 1626 C CA . VAL A 1 205 ? -44.837 -8.484 0.130 1.00 47.75 205 VAL A CA 1
ATOM 1627 C C . VAL A 1 205 ? -44.115 -9.029 -1.093 1.00 47.75 205 VAL A C 1
ATOM 1629 O O . VAL A 1 205 ? -42.888 -9.130 -1.141 1.00 47.75 205 VAL A O 1
ATOM 1632 N N . SER A 1 206 ? -44.913 -9.424 -2.078 1.00 50.44 206 SER A N 1
ATOM 1633 C CA . SER A 1 206 ? -44.493 -9.721 -3.442 1.00 50.44 206 SER A CA 1
ATOM 1634 C C . SER A 1 206 ? -43.701 -8.541 -4.002 1.00 50.44 206 SER A C 1
ATOM 1636 O O . SER A 1 206 ? -44.269 -7.533 -4.415 1.00 50.44 206 SER A O 1
ATOM 1638 N N . THR A 1 207 ? -42.375 -8.648 -3.992 1.00 44.91 207 THR A N 1
ATOM 1639 C CA . THR A 1 207 ? -41.488 -7.652 -4.590 1.00 44.91 207 THR A CA 1
ATOM 1640 C C . THR A 1 207 ? -40.813 -8.265 -5.802 1.00 44.91 207 THR A C 1
ATOM 1642 O O . THR A 1 207 ? -39.893 -9.073 -5.696 1.00 44.91 207 THR A O 1
ATOM 1645 N N . SER A 1 208 ? -41.266 -7.856 -6.986 1.00 49.44 208 SER A N 1
ATOM 1646 C CA . SER A 1 208 ? -40.491 -8.005 -8.215 1.00 49.44 208 SER A CA 1
ATOM 1647 C C . SER A 1 208 ? -39.255 -7.105 -8.112 1.00 49.44 208 SER A C 1
ATOM 1649 O O . SER A 1 208 ? -39.236 -5.982 -8.614 1.00 49.44 208 SER A O 1
ATOM 1651 N N . SER A 1 209 ? -38.232 -7.564 -7.389 1.00 59.22 209 SER A N 1
ATOM 1652 C CA . SER A 1 209 ? -36.940 -6.887 -7.344 1.00 59.22 209 SER A CA 1
ATOM 1653 C C . SER A 1 209 ? -36.197 -7.181 -8.645 1.00 59.22 209 SER A C 1
ATOM 1655 O O . SER A 1 209 ? -35.877 -8.327 -8.950 1.00 59.22 209 SER A O 1
ATOM 1657 N N . TYR A 1 210 ? -35.954 -6.144 -9.443 1.00 76.38 210 TYR A N 1
ATOM 1658 C CA . TYR A 1 210 ? -35.191 -6.261 -10.682 1.00 76.38 210 TYR A CA 1
ATOM 1659 C C . TYR A 1 210 ? -33.867 -5.507 -10.564 1.00 76.38 210 TYR A C 1
ATOM 1661 O O . TYR A 1 210 ? -33.740 -4.502 -9.853 1.00 76.38 210 TYR A O 1
ATOM 1669 N N . ILE A 1 211 ? -32.857 -6.017 -11.259 1.00 86.62 211 ILE A N 1
ATOM 1670 C CA . ILE A 1 211 ? -31.484 -5.522 -11.198 1.00 86.62 211 ILE A CA 1
ATOM 1671 C C . ILE A 1 211 ? -31.315 -4.358 -12.179 1.00 86.62 211 ILE A C 1
ATOM 1673 O O . ILE A 1 211 ? -31.710 -4.449 -13.339 1.00 86.62 211 ILE A O 1
ATOM 1677 N N . SER A 1 212 ? -30.671 -3.277 -11.738 1.00 86.31 212 SER A N 1
ATOM 1678 C CA . SER A 1 212 ? -30.246 -2.181 -12.619 1.00 86.31 212 SER A CA 1
ATOM 1679 C C . SER A 1 212 ? -28.776 -1.819 -12.414 1.00 86.31 212 SER A C 1
ATOM 1681 O O . SER A 1 212 ? -28.180 -2.149 -11.386 1.00 86.31 212 SER A O 1
ATOM 1683 N N . LYS A 1 213 ? -28.170 -1.146 -13.401 1.00 89.38 213 LYS A N 1
ATOM 1684 C CA . LYS A 1 213 ? -26.781 -0.665 -13.339 1.00 89.38 213 LYS A CA 1
ATOM 1685 C C . LYS A 1 213 ? -26.665 0.794 -13.766 1.00 89.38 213 LYS A C 1
ATOM 1687 O O . LYS A 1 213 ? -27.382 1.229 -14.662 1.00 89.38 213 LYS A O 1
ATOM 1692 N N . THR A 1 214 ? -25.720 1.523 -13.181 1.00 89.44 214 THR A N 1
ATOM 1693 C CA . THR A 1 214 ? -25.334 2.877 -13.609 1.00 89.44 214 THR A CA 1
ATOM 1694 C C . THR A 1 214 ? -23.834 2.945 -13.886 1.00 89.44 214 THR A C 1
ATOM 1696 O O . THR A 1 214 ? -23.050 2.182 -13.315 1.00 89.44 214 THR A O 1
ATOM 1699 N N . VAL A 1 215 ? -23.421 3.836 -14.789 1.00 92.19 215 VAL A N 1
ATOM 1700 C CA . VAL A 1 215 ? -22.003 4.111 -15.061 1.00 92.19 215 VAL A CA 1
ATOM 1701 C C . VAL A 1 215 ? -21.519 5.153 -14.059 1.00 92.19 215 VAL A C 1
ATOM 1703 O O . VAL A 1 215 ? -22.017 6.271 -14.050 1.00 92.19 215 VAL A O 1
ATOM 1706 N N . ILE A 1 216 ? -20.549 4.789 -13.221 1.00 91.44 216 ILE A N 1
ATOM 1707 C CA . ILE A 1 216 ? -19.940 5.713 -12.250 1.00 91.44 216 ILE A CA 1
ATOM 1708 C C . ILE A 1 216 ? -18.795 6.492 -12.902 1.00 91.44 216 ILE A C 1
ATOM 1710 O O . ILE A 1 216 ? -18.552 7.649 -12.584 1.00 91.44 216 ILE A O 1
ATOM 1714 N N . PHE A 1 217 ? -18.040 5.824 -13.774 1.00 86.62 217 PHE A N 1
ATOM 1715 C CA . PHE A 1 217 ? -16.853 6.382 -14.407 1.00 86.62 217 PHE A CA 1
ATOM 1716 C C . PHE A 1 217 ? -16.612 5.701 -15.751 1.00 86.62 217 PHE A C 1
ATOM 1718 O O . PHE A 1 217 ? -16.740 4.478 -15.859 1.00 86.62 217 PHE A O 1
ATOM 1725 N N . LYS A 1 218 ? -16.229 6.481 -16.759 1.00 90.38 218 LYS A N 1
ATOM 1726 C CA . LYS A 1 218 ? -15.858 5.993 -18.086 1.00 90.38 218 LYS A CA 1
ATOM 1727 C C . LYS A 1 218 ? -14.649 6.777 -18.583 1.00 90.38 218 LYS A C 1
ATOM 1729 O O . LYS A 1 218 ? -14.674 8.002 -18.572 1.00 90.38 218 LYS A O 1
ATOM 1734 N N . ASN A 1 219 ? -13.613 6.071 -19.021 1.00 84.38 219 ASN A N 1
ATOM 1735 C CA . ASN A 1 219 ? -12.505 6.638 -19.788 1.00 84.38 219 ASN A CA 1
ATOM 1736 C C . ASN A 1 219 ? -12.349 5.874 -21.118 1.00 84.38 219 ASN A C 1
ATOM 1738 O O . ASN A 1 219 ? -13.193 5.045 -21.465 1.00 84.38 219 ASN A O 1
ATOM 1742 N N . SER A 1 220 ? -11.281 6.157 -21.866 1.00 77.00 220 SER A N 1
ATOM 1743 C CA . SER A 1 220 ? -11.016 5.542 -23.173 1.00 77.00 220 SER A CA 1
ATOM 1744 C C . SER A 1 220 ? -10.756 4.029 -23.130 1.00 77.00 220 SER A C 1
ATOM 1746 O O . SER A 1 220 ? -10.890 3.376 -24.158 1.00 77.00 220 SER A O 1
ATOM 1748 N N . THR A 1 221 ? -10.402 3.454 -21.975 1.00 82.69 221 THR A N 1
ATOM 1749 C CA . THR A 1 221 ? -9.962 2.048 -21.858 1.00 82.69 221 THR A CA 1
ATOM 1750 C C . THR A 1 221 ? -10.801 1.202 -20.898 1.00 82.69 221 THR A C 1
ATOM 1752 O O . THR A 1 221 ? -10.763 -0.028 -20.959 1.00 82.69 221 THR A O 1
ATOM 1755 N N . CYS A 1 222 ? -11.578 1.830 -20.018 1.00 79.31 222 CYS A N 1
ATOM 1756 C CA . CYS A 1 222 ? -12.304 1.192 -18.930 1.00 79.31 222 CYS A CA 1
ATOM 1757 C C . CYS A 1 222 ? -13.618 1.915 -18.607 1.00 79.31 222 CYS A C 1
ATOM 1759 O O . CYS A 1 222 ? -13.697 3.142 -18.525 1.00 79.31 222 CYS A O 1
ATOM 1761 N N . THR A 1 223 ? -14.652 1.125 -18.318 1.00 88.81 223 THR A N 1
ATOM 1762 C CA . THR A 1 223 ? -15.936 1.595 -17.782 1.00 88.81 223 THR A CA 1
ATOM 1763 C C . THR A 1 223 ? -16.218 0.921 -16.439 1.00 88.81 223 THR A C 1
ATOM 1765 O O . THR A 1 223 ? -16.077 -0.295 -16.298 1.00 88.81 223 THR A O 1
ATOM 1768 N N . ARG A 1 224 ? -16.611 1.709 -15.434 1.00 91.19 224 ARG A N 1
ATOM 1769 C CA . ARG A 1 224 ? -16.966 1.259 -14.082 1.00 91.19 224 ARG A CA 1
ATOM 1770 C C . ARG A 1 224 ? -18.474 1.368 -13.867 1.00 91.19 224 ARG A C 1
ATOM 1772 O O . ARG A 1 224 ? -19.024 2.467 -13.913 1.00 91.19 224 ARG A O 1
ATOM 1779 N N . TYR A 1 225 ? -19.109 0.242 -13.553 1.00 90.12 225 TYR A N 1
ATOM 1780 C CA . TYR A 1 225 ? -20.540 0.123 -13.273 1.00 90.12 225 TYR A CA 1
ATOM 1781 C C . TYR A 1 225 ? -20.822 -0.113 -11.780 1.00 90.12 225 TYR A C 1
ATOM 1783 O O . TYR A 1 225 ? -20.120 -0.900 -11.137 1.00 90.12 225 TYR A O 1
ATOM 1791 N N . GLN A 1 226 ? -21.881 0.510 -11.254 1.00 91.75 226 GLN A N 1
ATOM 1792 C CA . GLN A 1 226 ? -22.515 0.177 -9.971 1.00 91.75 226 GLN A CA 1
ATOM 1793 C C . GLN A 1 226 ? -23.824 -0.565 -10.237 1.00 91.75 226 GLN A C 1
ATOM 1795 O O . GLN A 1 226 ? -24.651 -0.082 -11.006 1.00 91.75 226 GLN A O 1
ATOM 1800 N N . TRP A 1 227 ? -24.027 -1.704 -9.585 1.00 86.06 227 TRP A N 1
ATOM 1801 C CA . TRP A 1 227 ? -25.259 -2.484 -9.653 1.00 86.06 227 TRP A CA 1
ATOM 1802 C C . TRP A 1 227 ? -26.122 -2.263 -8.412 1.00 86.06 227 TRP A C 1
ATOM 1804 O O . TRP A 1 227 ? -25.595 -2.202 -7.293 1.00 86.06 227 TRP A O 1
ATOM 1814 N N . TYR A 1 228 ? -27.437 -2.197 -8.623 1.00 85.12 228 TYR A N 1
ATOM 1815 C CA . TYR A 1 228 ? -28.447 -1.960 -7.596 1.00 85.12 228 TYR A CA 1
ATOM 1816 C C . TYR A 1 228 ? -29.576 -2.990 -7.667 1.00 85.12 228 TYR A C 1
ATOM 1818 O O . TYR A 1 228 ? -30.006 -3.369 -8.760 1.00 85.12 228 TYR A O 1
ATOM 1826 N N . HIS A 1 229 ? -30.094 -3.374 -6.503 1.00 85.75 229 HIS A N 1
ATOM 1827 C CA . HIS A 1 229 ? -31.435 -3.935 -6.390 1.00 85.75 229 HIS A CA 1
ATOM 1828 C C . HIS A 1 229 ? -32.425 -2.775 -6.320 1.00 85.75 229 HIS A C 1
ATOM 1830 O O . HIS A 1 229 ? -32.291 -1.905 -5.456 1.00 85.75 229 HIS A O 1
ATOM 1836 N N . ASN A 1 230 ? -33.393 -2.742 -7.237 1.00 78.94 230 ASN A N 1
ATOM 1837 C CA . ASN A 1 230 ? -34.521 -1.827 -7.114 1.00 78.94 230 ASN A CA 1
ATOM 1838 C C . ASN A 1 230 ? -35.554 -2.474 -6.192 1.00 78.94 230 ASN A C 1
ATOM 1840 O O . ASN A 1 230 ? -36.094 -3.535 -6.512 1.00 78.94 230 ASN A O 1
ATOM 1844 N N . THR A 1 231 ? -35.805 -1.850 -5.047 1.00 77.25 231 THR A N 1
ATOM 1845 C CA . THR A 1 231 ? -36.907 -2.203 -4.152 1.00 77.25 231 THR A CA 1
ATOM 1846 C C . THR A 1 231 ? -37.933 -1.067 -4.164 1.00 77.25 231 THR A C 1
ATOM 1848 O O . THR A 1 231 ? -37.590 0.057 -4.544 1.00 77.25 231 THR A O 1
ATOM 1851 N N . PRO A 1 232 ? -39.180 -1.299 -3.718 1.00 74.81 232 PRO A N 1
ATOM 1852 C CA . PRO A 1 232 ? -40.153 -0.217 -3.536 1.00 74.81 232 PRO A CA 1
ATOM 1853 C C . PRO A 1 232 ? -39.657 0.910 -2.611 1.00 74.81 232 PRO A C 1
ATOM 1855 O O . PRO A 1 232 ? -40.161 2.023 -2.665 1.00 74.81 232 PRO A O 1
ATOM 1858 N N . GLN A 1 233 ? -38.654 0.625 -1.775 1.00 75.12 233 GLN A N 1
ATOM 1859 C CA . GLN A 1 233 ? -38.045 1.558 -0.824 1.00 75.12 233 GLN A CA 1
ATOM 1860 C C . GLN A 1 233 ? -36.840 2.320 -1.412 1.00 75.12 233 GLN A C 1
ATOM 1862 O O . GLN A 1 233 ? -36.294 3.197 -0.747 1.00 75.12 233 GLN A O 1
ATOM 1867 N N . GLY A 1 234 ? -36.401 2.000 -2.638 1.00 76.00 234 GLY A N 1
ATOM 1868 C CA . GLY A 1 234 ? -35.321 2.701 -3.336 1.00 76.00 234 GLY A CA 1
ATOM 1869 C C . GLY A 1 234 ? -34.260 1.791 -3.967 1.00 76.00 234 GLY A C 1
ATOM 1870 O O . GLY A 1 234 ? -34.415 0.576 -4.087 1.00 76.00 234 GLY A O 1
ATOM 1871 N N . LYS A 1 235 ? -33.152 2.400 -4.414 1.00 81.56 235 LYS A N 1
ATOM 1872 C CA . LYS A 1 235 ? -32.031 1.700 -5.069 1.00 81.56 235 LYS A CA 1
ATOM 1873 C C . LYS A 1 235 ? -30.953 1.326 -4.055 1.00 81.56 235 LYS A C 1
ATOM 1875 O O . LYS A 1 235 ? -30.260 2.205 -3.548 1.00 81.56 235 LYS A O 1
ATOM 1880 N N . VAL A 1 236 ? -30.743 0.030 -3.821 1.00 82.44 236 VAL A N 1
ATOM 1881 C CA . VAL A 1 236 ? -29.724 -0.468 -2.877 1.00 82.44 236 VAL A CA 1
ATOM 1882 C C . VAL A 1 236 ? -28.507 -1.019 -3.635 1.00 82.44 236 VAL A C 1
ATOM 1884 O O . VAL A 1 236 ? -28.659 -1.974 -4.401 1.00 82.44 236 VAL A O 1
ATOM 1887 N N . PRO A 1 237 ? -27.295 -0.450 -3.470 1.00 84.56 237 PRO A N 1
ATOM 1888 C CA . PRO A 1 237 ? -26.100 -0.902 -4.183 1.00 84.56 237 PRO A CA 1
ATOM 1889 C C . PRO A 1 237 ? -25.579 -2.239 -3.639 1.00 84.56 237 PRO A C 1
ATOM 1891 O O . PRO A 1 237 ? -25.426 -2.389 -2.431 1.00 84.56 237 PRO A O 1
ATOM 1894 N N . TYR A 1 238 ? -25.210 -3.175 -4.521 1.00 79.62 238 TYR A N 1
ATOM 1895 C CA . TYR A 1 238 ? -24.725 -4.502 -4.093 1.00 79.62 238 TYR A CA 1
ATOM 1896 C C . TYR A 1 238 ? -23.447 -4.988 -4.791 1.00 79.62 238 TYR A C 1
ATOM 1898 O O . TYR A 1 238 ? -22.697 -5.780 -4.221 1.00 79.62 238 TYR A O 1
ATOM 1906 N N . LYS A 1 239 ? -23.153 -4.526 -6.014 1.00 80.88 239 LYS A N 1
ATOM 1907 C CA . LYS A 1 239 ? -21.975 -4.977 -6.773 1.00 80.88 239 LYS A CA 1
ATOM 1908 C C . LYS A 1 239 ? -21.357 -3.842 -7.574 1.00 80.88 239 LYS A C 1
ATOM 1910 O O . LYS A 1 239 ? -22.052 -2.980 -8.096 1.00 80.88 239 LYS A O 1
ATOM 1915 N N . ILE A 1 240 ? -20.036 -3.876 -7.708 1.00 88.25 240 ILE A N 1
ATOM 1916 C CA . ILE A 1 240 ? -19.277 -3.006 -8.612 1.00 88.25 240 ILE A CA 1
ATOM 1917 C C . ILE A 1 240 ? -18.631 -3.893 -9.667 1.00 88.25 240 ILE A C 1
ATOM 1919 O O . ILE A 1 240 ? -18.127 -4.970 -9.351 1.00 88.25 240 ILE A O 1
ATOM 1923 N N . THR A 1 241 ? -18.664 -3.480 -10.930 1.00 83.38 241 THR A N 1
ATOM 1924 C CA . THR A 1 241 ? -17.984 -4.196 -12.018 1.00 83.38 241 THR A CA 1
ATOM 1925 C C . THR A 1 241 ? -17.201 -3.213 -12.865 1.00 83.38 241 THR A C 1
ATOM 1927 O O . THR A 1 241 ? -17.705 -2.148 -13.206 1.00 83.38 241 THR A O 1
ATOM 1930 N N . ILE A 1 242 ? -15.961 -3.566 -13.189 1.00 87.44 242 ILE A N 1
ATOM 1931 C CA . ILE A 1 242 ? -15.097 -2.780 -14.063 1.00 87.44 242 ILE A CA 1
ATOM 1932 C C . ILE A 1 242 ? -14.885 -3.606 -15.323 1.00 87.44 242 ILE A C 1
ATOM 1934 O O . ILE A 1 242 ? -14.373 -4.721 -15.251 1.00 87.44 242 ILE A O 1
ATOM 1938 N N . THR A 1 243 ? -15.299 -3.071 -16.464 1.00 84.00 243 THR A N 1
ATOM 1939 C CA . THR A 1 243 ? -15.015 -3.658 -17.771 1.00 84.00 243 THR A CA 1
ATOM 1940 C C . THR A 1 243 ? -13.965 -2.797 -18.444 1.00 84.00 243 THR A C 1
ATOM 1942 O O . THR A 1 243 ? -14.238 -1.655 -18.820 1.00 84.00 243 THR A O 1
ATOM 1945 N N . CYS A 1 244 ? -12.765 -3.339 -18.583 1.00 80.56 244 CYS A N 1
ATOM 1946 C CA . CYS A 1 244 ? -11.738 -2.737 -19.410 1.00 80.56 244 CYS A CA 1
ATOM 1947 C C . CYS A 1 244 ? -11.662 -3.519 -20.710 1.00 80.56 244 CYS A C 1
ATOM 1949 O O . CYS A 1 244 ? -11.569 -4.749 -20.690 1.00 80.56 244 CYS A O 1
ATOM 1951 N N . THR A 1 245 ? -11.678 -2.819 -21.839 1.00 78.19 245 THR A N 1
ATOM 1952 C CA . THR A 1 245 ? -11.134 -3.407 -23.059 1.00 78.19 245 THR A CA 1
ATOM 1953 C C . THR A 1 245 ? -9.670 -3.677 -22.751 1.00 78.19 245 THR A C 1
ATOM 1955 O O . THR A 1 245 ? -8.984 -2.760 -22.295 1.00 78.19 245 THR A O 1
ATOM 1958 N N . LYS A 1 246 ? -9.198 -4.923 -22.910 1.00 64.88 246 LYS A N 1
ATOM 1959 C CA . LYS A 1 246 ? -7.761 -5.204 -22.834 1.00 64.88 246 LYS A CA 1
ATOM 1960 C C . LYS A 1 246 ? -7.108 -4.250 -23.827 1.00 64.88 246 LYS A C 1
ATOM 1962 O O . LYS A 1 246 ? -7.246 -4.444 -25.031 1.00 64.88 246 LYS A O 1
ATOM 1967 N N . GLY A 1 247 ? -6.478 -3.187 -23.324 1.00 58.59 247 GLY A N 1
ATOM 1968 C CA . GLY A 1 247 ? -5.594 -2.385 -24.148 1.00 58.59 247 GLY A CA 1
ATOM 1969 C C . GLY A 1 247 ? -4.629 -3.369 -24.784 1.00 58.59 247 GLY A C 1
ATOM 1970 O O . GLY A 1 247 ? -4.159 -4.284 -24.097 1.00 58.59 247 GLY A O 1
ATOM 1971 N N . VAL A 1 248 ? -4.424 -3.259 -26.094 1.00 56.12 248 VAL A N 1
ATOM 1972 C CA . VAL A 1 248 ? -3.422 -4.073 -26.778 1.00 56.12 248 VAL A CA 1
ATOM 1973 C C . VAL A 1 248 ? -2.140 -3.890 -25.976 1.00 56.12 248 VAL A C 1
ATOM 1975 O O . VAL A 1 248 ? -1.690 -2.757 -25.800 1.00 56.12 248 VAL A O 1
ATOM 1978 N N . SER A 1 249 ? -1.639 -4.971 -25.365 1.00 55.12 249 SER A N 1
ATOM 1979 C CA . SER A 1 249 ? -0.471 -4.862 -24.495 1.00 55.12 249 SER A CA 1
ATOM 1980 C C . SER A 1 249 ? 0.630 -4.212 -25.313 1.00 55.12 249 SER A C 1
ATOM 1982 O O . SER A 1 249 ? 0.807 -4.559 -26.480 1.00 55.12 249 SER A O 1
ATOM 1984 N N . VAL A 1 250 ? 1.375 -3.282 -24.721 1.00 55.09 250 VAL A N 1
ATOM 1985 C CA . VAL A 1 250 ? 2.543 -2.691 -25.385 1.00 55.09 250 VAL A CA 1
ATOM 1986 C C . VAL A 1 250 ? 3.466 -3.809 -25.889 1.00 55.09 250 VAL A C 1
ATOM 1988 O O . VAL A 1 250 ? 3.993 -3.715 -26.988 1.00 55.09 250 VAL A O 1
ATOM 1991 N N . VAL A 1 251 ? 3.532 -4.939 -25.173 1.00 54.19 251 VAL A N 1
ATOM 1992 C CA . VAL A 1 251 ? 4.220 -6.166 -25.606 1.00 54.19 251 VAL A CA 1
ATOM 1993 C C . VAL A 1 251 ? 3.630 -6.748 -26.895 1.00 54.19 251 VAL A C 1
ATOM 1995 O O . VAL A 1 251 ? 4.377 -7.158 -27.773 1.00 54.19 251 VAL A O 1
ATOM 1998 N N . THR A 1 252 ? 2.305 -6.768 -27.046 1.00 55.50 252 THR A N 1
ATOM 1999 C CA . THR A 1 252 ? 1.627 -7.239 -28.264 1.00 55.50 252 THR A CA 1
ATOM 2000 C C . THR A 1 252 ? 1.823 -6.266 -29.429 1.00 55.50 252 THR A C 1
ATOM 2002 O O . THR A 1 252 ? 2.064 -6.715 -30.543 1.00 55.50 252 THR A O 1
ATOM 2005 N N . ILE A 1 253 ? 1.797 -4.950 -29.186 1.00 60.81 253 ILE A N 1
ATOM 2006 C CA . ILE A 1 253 ? 2.101 -3.935 -30.213 1.00 60.81 253 ILE A CA 1
ATOM 2007 C C . ILE A 1 253 ? 3.550 -4.087 -30.691 1.00 60.81 253 ILE A C 1
ATOM 2009 O O . ILE A 1 253 ? 3.798 -4.104 -31.894 1.00 60.81 253 ILE A O 1
ATOM 2013 N N . ILE A 1 254 ? 4.492 -4.258 -29.757 1.00 64.50 254 ILE A N 1
ATOM 2014 C CA . ILE A 1 254 ? 5.908 -4.502 -30.055 1.00 64.50 254 ILE A CA 1
ATOM 2015 C C . ILE A 1 254 ? 6.082 -5.828 -30.808 1.00 64.50 254 ILE A C 1
ATOM 2017 O O . ILE A 1 254 ? 6.796 -5.877 -31.801 1.00 64.50 254 ILE A O 1
ATOM 2021 N N . ALA A 1 255 ? 5.409 -6.904 -30.395 1.00 64.94 255 ALA A N 1
ATOM 2022 C CA . ALA A 1 255 ? 5.507 -8.197 -31.072 1.00 64.94 255 ALA A CA 1
ATOM 2023 C C . ALA A 1 255 ? 4.986 -8.135 -32.518 1.00 64.94 255 ALA A C 1
ATOM 2025 O O . ALA A 1 255 ? 5.613 -8.684 -33.426 1.00 64.94 255 ALA A O 1
ATOM 2026 N N . VAL A 1 256 ? 3.873 -7.432 -32.753 1.00 65.38 256 VAL A N 1
ATOM 2027 C CA . VAL A 1 256 ? 3.308 -7.235 -34.096 1.00 65.38 256 VAL A CA 1
ATOM 2028 C C . VAL A 1 256 ? 4.227 -6.362 -34.952 1.00 65.38 256 VAL A C 1
ATOM 2030 O O . VAL A 1 256 ? 4.499 -6.716 -36.098 1.00 65.38 256 VAL A O 1
ATOM 2033 N N . SER A 1 257 ? 4.769 -5.268 -34.409 1.00 73.12 257 SER A N 1
ATOM 2034 C CA . SER A 1 257 ? 5.672 -4.388 -35.161 1.00 73.12 257 SER A CA 1
ATOM 2035 C C . SER A 1 257 ? 6.997 -5.072 -35.517 1.00 73.12 257 SER A C 1
ATOM 2037 O O . SER A 1 257 ? 7.450 -4.966 -36.658 1.00 73.12 257 SER A O 1
ATOM 2039 N N . VAL A 1 258 ? 7.574 -5.849 -34.594 1.00 76.69 258 VAL A N 1
ATOM 2040 C CA . VAL A 1 258 ? 8.768 -6.674 -34.842 1.00 76.69 258 VAL A CA 1
ATOM 2041 C C . VAL A 1 258 ? 8.487 -7.724 -35.918 1.00 76.69 258 VAL A C 1
ATOM 2043 O O . VAL A 1 258 ? 9.288 -7.884 -36.838 1.00 76.69 258 VAL A O 1
ATOM 2046 N N . SER A 1 259 ? 7.330 -8.389 -35.862 1.00 72.44 259 SER A N 1
ATOM 2047 C CA . SER A 1 259 ? 6.948 -9.405 -36.853 1.00 72.44 259 SER A CA 1
ATOM 2048 C C . SER A 1 259 ? 6.811 -8.816 -38.261 1.00 72.44 259 SER A C 1
ATOM 2050 O O . SER A 1 259 ? 7.338 -9.382 -39.219 1.00 72.44 259 SER A O 1
ATOM 2052 N N . ILE A 1 260 ? 6.175 -7.646 -38.393 1.00 73.88 260 ILE A N 1
ATOM 2053 C CA . ILE A 1 260 ? 6.043 -6.932 -39.675 1.00 73.88 260 ILE A CA 1
ATOM 2054 C C . ILE A 1 260 ? 7.422 -6.540 -40.224 1.00 73.88 260 ILE A C 1
ATOM 2056 O O . ILE A 1 260 ? 7.690 -6.711 -41.415 1.00 73.88 260 ILE A O 1
ATOM 2060 N N . PHE A 1 261 ? 8.323 -6.060 -39.364 1.00 74.44 261 PHE A N 1
ATOM 2061 C CA . PHE A 1 261 ? 9.666 -5.647 -39.770 1.00 74.44 261 PHE A CA 1
ATOM 2062 C C . PHE A 1 261 ? 10.522 -6.827 -40.251 1.00 74.44 261 PHE A C 1
ATOM 2064 O O . PHE A 1 261 ? 11.165 -6.738 -41.298 1.00 74.44 261 PHE A O 1
ATOM 2071 N N . ILE A 1 262 ? 10.480 -7.959 -39.541 1.00 77.12 262 ILE A N 1
ATOM 2072 C CA . ILE A 1 262 ? 11.159 -9.198 -39.949 1.00 77.12 262 ILE A CA 1
ATOM 2073 C C . ILE A 1 262 ? 10.621 -9.678 -41.304 1.00 77.12 262 ILE A C 1
ATOM 2075 O O . ILE A 1 262 ? 11.412 -9.981 -42.199 1.00 77.12 262 ILE A O 1
ATOM 2079 N N . CYS A 1 263 ? 9.297 -9.677 -41.498 1.00 69.25 263 CYS A N 1
ATOM 2080 C CA . CYS A 1 263 ? 8.686 -10.061 -42.775 1.00 69.25 263 CYS A CA 1
ATOM 2081 C C . CYS A 1 263 ? 9.160 -9.173 -43.936 1.00 69.25 263 CYS A C 1
ATOM 2083 O O . CYS A 1 263 ? 9.492 -9.683 -45.006 1.00 69.25 263 CYS A O 1
ATOM 2085 N N . ALA A 1 264 ? 9.257 -7.857 -43.727 1.00 72.56 264 ALA A N 1
ATOM 2086 C CA . ALA A 1 264 ? 9.741 -6.922 -44.742 1.00 72.56 264 ALA A CA 1
ATOM 2087 C C . ALA A 1 264 ? 11.220 -7.155 -45.108 1.00 72.56 264 ALA A C 1
ATOM 2089 O O . ALA A 1 264 ? 11.588 -7.066 -46.282 1.00 72.56 264 ALA A O 1
ATOM 2090 N N . ILE A 1 265 ? 12.068 -7.492 -44.128 1.00 76.25 265 ILE A N 1
ATOM 2091 C CA . ILE A 1 265 ? 13.474 -7.854 -44.368 1.00 76.25 265 ILE A CA 1
ATOM 2092 C C . ILE A 1 265 ? 13.564 -9.135 -45.198 1.00 76.25 265 ILE A C 1
ATOM 2094 O O . ILE A 1 265 ? 14.270 -9.156 -46.209 1.00 76.25 265 ILE A O 1
ATOM 2098 N N . ILE A 1 266 ? 12.829 -10.179 -44.807 1.00 77.31 266 ILE A N 1
ATOM 2099 C CA . ILE A 1 266 ? 12.817 -11.468 -45.509 1.00 77.31 266 ILE A CA 1
ATOM 2100 C C . ILE A 1 266 ? 12.332 -11.278 -46.951 1.00 77.31 266 ILE A C 1
ATOM 2102 O O . ILE A 1 266 ? 13.006 -11.714 -47.884 1.00 77.31 266 ILE A O 1
ATOM 2106 N N . ALA A 1 267 ? 11.227 -10.556 -47.159 1.00 73.69 267 ALA A N 1
ATOM 2107 C CA . ALA A 1 267 ? 10.714 -10.242 -48.491 1.00 73.69 267 ALA A CA 1
ATOM 2108 C C . ALA A 1 267 ? 11.737 -9.466 -49.341 1.00 73.69 267 ALA A C 1
ATOM 2110 O O . ALA A 1 267 ? 11.918 -9.766 -50.522 1.00 73.69 267 ALA A O 1
ATOM 2111 N N . GLY A 1 268 ? 12.465 -8.517 -48.743 1.00 72.06 268 GLY A N 1
ATOM 2112 C CA . GLY A 1 268 ? 13.551 -7.796 -49.409 1.00 72.06 268 GLY A CA 1
ATOM 2113 C C . GLY A 1 268 ? 14.715 -8.704 -49.826 1.00 72.06 268 GLY A C 1
ATOM 2114 O O . GLY A 1 268 ? 15.226 -8.581 -50.943 1.00 72.06 268 GLY A O 1
ATOM 2115 N N . ILE A 1 269 ? 15.111 -9.651 -48.971 1.00 73.50 269 ILE A N 1
ATOM 2116 C CA . ILE A 1 269 ? 16.143 -10.649 -49.288 1.00 73.50 269 ILE A CA 1
ATOM 2117 C C . ILE A 1 269 ? 15.673 -11.543 -50.443 1.00 73.50 269 ILE A C 1
ATOM 2119 O O . ILE A 1 269 ? 16.376 -11.669 -51.442 1.0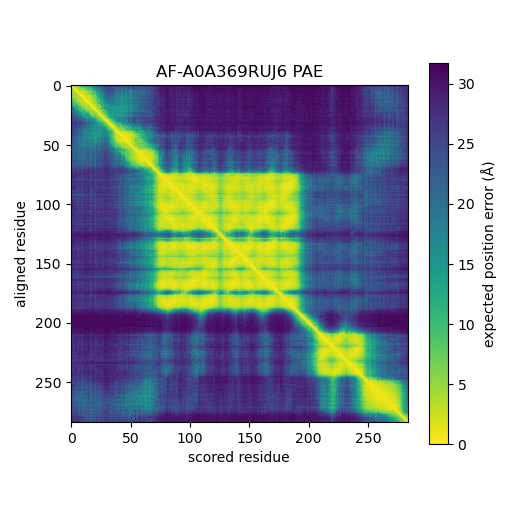0 73.50 269 ILE A O 1
ATOM 2123 N N . PHE A 1 270 ? 14.455 -12.083 -50.388 1.00 70.25 270 PHE A N 1
ATOM 2124 C CA . PHE A 1 270 ? 13.906 -12.888 -51.484 1.00 70.25 270 PHE A CA 1
ATOM 2125 C C . PHE A 1 270 ? 13.807 -12.111 -52.798 1.00 70.25 270 PHE A C 1
ATOM 2127 O O . PHE A 1 270 ? 14.175 -12.637 -53.846 1.00 70.25 270 PHE A O 1
ATOM 2134 N N . TYR A 1 271 ? 13.376 -10.849 -52.757 1.00 68.62 271 TYR A N 1
ATOM 2135 C CA . TYR A 1 271 ? 13.312 -9.992 -53.939 1.00 68.62 271 TYR A CA 1
ATOM 2136 C C . TYR A 1 271 ? 14.697 -9.766 -54.560 1.00 68.62 271 TYR A C 1
ATOM 2138 O O . TYR A 1 271 ? 14.864 -9.847 -55.777 1.00 68.62 271 TYR A O 1
ATOM 2146 N N . THR A 1 272 ? 15.718 -9.536 -53.731 1.00 64.62 272 THR A N 1
ATOM 2147 C CA . THR A 1 272 ? 17.101 -9.363 -54.204 1.00 64.62 272 THR A CA 1
ATOM 2148 C C . THR A 1 272 ? 17.711 -10.655 -54.752 1.00 64.62 272 THR A C 1
ATOM 2150 O O . THR A 1 272 ? 18.388 -10.602 -55.778 1.00 64.62 272 THR A O 1
ATOM 2153 N N . ILE A 1 273 ? 17.421 -11.816 -54.154 1.00 68.06 273 ILE A N 1
ATOM 2154 C CA . ILE A 1 273 ? 17.823 -13.133 -54.679 1.00 68.06 273 ILE A CA 1
ATOM 2155 C C . ILE A 1 273 ? 17.119 -13.421 -56.013 1.00 68.06 273 ILE A C 1
ATOM 2157 O O . ILE A 1 273 ? 17.775 -13.812 -56.978 1.00 68.06 273 ILE A O 1
ATOM 2161 N N . LYS A 1 274 ? 15.805 -13.173 -56.099 1.00 66.00 274 LYS A N 1
ATOM 2162 C CA . LYS A 1 274 ? 15.015 -13.348 -57.328 1.00 66.00 274 LYS A CA 1
ATOM 2163 C C . LYS A 1 274 ? 15.511 -12.440 -58.451 1.00 66.00 274 LYS A C 1
ATOM 2165 O O . LYS A 1 274 ? 15.564 -12.873 -59.590 1.00 66.00 274 LYS A O 1
ATOM 2170 N N . ARG A 1 275 ? 15.947 -11.216 -58.137 1.00 61.16 275 ARG A N 1
ATOM 2171 C CA . ARG A 1 275 ? 16.541 -10.296 -59.119 1.00 61.16 275 ARG A CA 1
ATOM 2172 C C . ARG A 1 275 ? 17.939 -10.725 -59.585 1.00 61.16 275 ARG A C 1
ATOM 2174 O O . ARG A 1 275 ? 18.299 -10.426 -60.717 1.00 61.16 275 ARG A O 1
ATOM 2181 N N . ARG A 1 276 ? 18.727 -11.410 -58.744 1.00 55.09 276 ARG A N 1
ATOM 2182 C CA . ARG A 1 276 ? 20.029 -11.983 -59.148 1.00 55.09 276 ARG A CA 1
ATOM 2183 C C . ARG A 1 276 ? 19.879 -13.218 -60.037 1.00 55.09 276 ARG A C 1
ATOM 2185 O O . ARG A 1 276 ? 20.738 -13.451 -60.877 1.00 55.09 276 ARG A O 1
ATOM 2192 N N . ARG A 1 277 ? 18.788 -13.974 -59.895 1.00 54.16 277 ARG A N 1
ATOM 2193 C CA . ARG A 1 277 ? 18.369 -14.997 -60.863 1.00 54.16 277 ARG A CA 1
ATOM 2194 C C . ARG A 1 277 ? 17.563 -14.335 -61.983 1.00 54.16 277 ARG A C 1
ATOM 2196 O O . ARG A 1 277 ? 16.347 -14.487 -62.052 1.00 54.16 277 ARG A O 1
ATOM 2203 N N . GLY A 1 278 ? 18.229 -13.543 -62.823 1.00 50.75 278 GLY A N 1
ATOM 2204 C CA . GLY A 1 278 ? 17.626 -13.085 -64.078 1.00 50.75 278 GLY A CA 1
ATOM 2205 C C . GLY A 1 278 ? 17.170 -14.282 -64.930 1.00 50.75 278 GLY A C 1
ATOM 2206 O O . GLY A 1 278 ? 17.649 -15.398 -64.709 1.00 50.75 278 GLY A O 1
ATOM 2207 N N . PRO A 1 279 ? 16.237 -14.090 -65.879 1.00 52.34 279 PRO A N 1
ATOM 2208 C CA . PRO A 1 279 ? 15.814 -15.167 -66.760 1.00 52.34 279 PRO A CA 1
ATOM 2209 C C . PRO A 1 279 ? 17.036 -15.628 -67.557 1.00 52.34 279 PRO A C 1
ATOM 2211 O O . PRO A 1 279 ? 17.570 -14.871 -68.366 1.00 52.34 279 PRO A O 1
ATOM 2214 N N . HIS A 1 280 ? 17.500 -16.855 -67.318 1.00 48.97 280 HIS A N 1
ATOM 2215 C CA . HIS A 1 280 ? 18.355 -17.530 -68.283 1.00 48.97 280 HIS A CA 1
ATOM 2216 C C . HIS A 1 280 ? 17.511 -17.713 -69.544 1.00 48.97 280 HIS A C 1
ATOM 2218 O O . HIS A 1 280 ? 16.699 -18.629 -69.647 1.00 48.97 280 HIS A O 1
ATOM 2224 N N . PHE A 1 281 ? 17.654 -16.764 -70.464 1.00 44.66 281 PHE A N 1
ATOM 2225 C CA . PHE A 1 281 ? 17.170 -16.858 -71.827 1.00 44.66 281 PHE A CA 1
ATOM 2226 C C . PHE A 1 281 ? 17.978 -17.985 -72.477 1.00 44.66 281 PHE A C 1
ATOM 2228 O O . PHE A 1 281 ? 19.126 -17.793 -72.875 1.00 44.66 281 PHE A O 1
ATOM 2235 N N . VAL A 1 282 ? 17.411 -19.189 -72.492 1.00 46.03 282 VAL A N 1
ATOM 2236 C CA . VAL A 1 282 ? 17.887 -20.287 -73.331 1.00 46.03 282 VAL A CA 1
ATOM 2237 C C . VAL A 1 282 ? 17.627 -19.845 -74.771 1.00 46.03 282 VAL A C 1
ATOM 2239 O O . VAL A 1 282 ? 16.489 -19.880 -75.230 1.00 46.03 282 VAL A O 1
ATOM 2242 N N . ARG A 1 283 ? 18.658 -19.338 -75.456 1.00 41.44 283 ARG A N 1
ATOM 2243 C CA . ARG A 1 283 ? 18.686 -19.323 -76.922 1.00 41.44 283 ARG A CA 1
ATOM 2244 C C . ARG A 1 283 ? 19.172 -20.701 -77.367 1.00 41.44 283 ARG A C 1
ATOM 2246 O O . ARG A 1 283 ? 20.343 -21.014 -77.163 1.00 41.44 283 ARG A O 1
ATOM 2253 N N . LEU A 1 284 ? 18.250 -21.495 -77.904 1.00 41.72 284 LEU A N 1
ATOM 2254 C CA . LEU A 1 284 ? 18.527 -22.459 -78.968 1.00 41.72 284 LEU A CA 1
ATOM 2255 C C . LEU A 1 284 ? 18.279 -21.746 -80.299 1.00 41.72 284 LEU A C 1
ATOM 2257 O O . LEU A 1 284 ? 17.349 -20.903 -80.323 1.00 41.72 284 LEU A O 1
#

Mean predicted aligned error: 20.03 Å

pLDDT: mean 72.6, std 19.6, range [33.03, 97.81]

Foldseek 3Di:
DPPVVVVVVVVVVVVVVVVVVVVVVVPPPDDDDPPPVVVVVVVVVVVVVVVVVVVVVVVVVVVVVVVVVPPPPQQADEAEDQKDKGWAPPPQFWHFQDKYKYKQAYDWQKKKKKWWPWAAWADDPDDQDDPAKWKKKFLADPDPPTDIDIDHGGDIDMDIHPTRIMMIITGHHHGGDISGTMMIMHIDGPPPPDPPPDPDDDPPDDWPWDKDKDFPDDDPFKTKIWMFTQTPVGTHTDDIDMDGDPDCPVVNVVVVVVVVVVVVVVVVVVVVVVVVCDPPPPDD

Secondary structure (DSSP, 8-state):
--SHHHHHHHHHHHHHHHHHHHHTTSS-SS-----SHHHHHHHHHHHHHHHHHHHHHHHHHHHHHHHHHT------EEE-SSEEEEE-TTTTSPP-SEEEEEEEEPPTT-EEEEEEEEEEBS---BTTB-SSSEEEEESSSS-TT--EEEE-BT----EE-SSSEEEEEEEE-S-SS--EEEEEEEEE---------------------EEEEEEEEE-SSEEEEEEEEEETTEEEEEEEEEEE-----HHHHHHHHHHHHHHHHHHHHHHHHHHHS-------

Solvent-accessible surface area (backbone atoms only — not comparable to full-atom values): 16594 Å² total; per-residue (Å²): 144,82,68,68,67,61,56,50,56,55,50,55,55,50,59,55,49,54,55,60,57,53,62,64,64,78,75,68,89,78,83,93,76,90,72,63,66,61,56,56,55,50,49,52,53,54,50,54,56,49,55,53,49,54,54,50,52,51,52,50,49,54,50,51,52,56,56,64,72,63,71,66,84,77,58,66,43,78,45,56,60,64,52,53,73,54,62,40,63,66,52,82,41,52,26,57,64,44,80,30,39,40,39,38,46,38,64,84,77,29,26,40,41,38,40,59,84,41,52,31,31,48,58,58,80,54,98,78,45,61,81,63,18,32,38,38,41,23,60,21,66,92,51,89,92,47,57,66,49,75,40,33,23,64,70,77,75,68,47,70,36,93,37,34,30,37,24,38,36,39,42,30,75,59,63,64,82,34,41,30,35,38,35,39,36,38,58,43,66,70,82,74,88,65,80,77,92,64,90,74,76,85,75,86,72,89,70,90,62,48,79,48,74,47,78,80,45,75,62,100,52,39,38,33,34,43,29,24,46,41,48,102,89,45,79,45,78,80,48,76,49,74,53,57,60,80,67,79,45,70,68,53,54,50,51,51,54,52,51,55,51,53,50,52,52,51,51,50,51,52,51,52,53,54,62,70,59,58,85,81,75,80,80,126

Sequence (284 aa):
MTTLNVICVTCILLIQVERMCYISATYIQGGLFPSFTLSCQVIIMLLLKQISKMKVVLLTLLFFITIATTVQASCNITLTSRSGSFKSPYYPQMYNRTYCYYSIFVPSGYIIRLHWQTFDVGTPQTFSKCHGDKVTVYNGYKRPGTKKVELCGQKKKSFSSTSNRLTVVFDGRTSRKYRGFYAVYDTTLPSITGTPKRPVTPSRVSTSSYISKTVIFKNSTCTRYQWYHNTPQGKVPYKITITCTKGVSVVTIIAVSVSIFICAIIAGIFYTIKRRRGPHFVRL